Protein AF-A0A8J5XZZ7-F1 (afdb_monomer_lite)

Sequence (322 aa):
MGLCASGPQDARPLVSADPPSDAPLKRQATVRRNMGVCGGCFRYISNAWAFDNFDMDLEGGDWRYAFATSRAMRSHTTLLLLRIGLCALMAVYFAFVLAQYAPGPLGGLRFWAIHFSSWVDSCVLVYLVASVGVHVRALLLAGTPEPRSPALTPWYVSFLWFLYAIALPMSIVSMALELVPSFGGLGRTAPFMDAREPPVVLMLVSMFLNNFSYHVFLAIWPMLFALAYIAFTLCYYRLSGADEDGALYIFAKLDWASPGSATGVTGATFAIGGALLSLCWCACSALVRSVSDTEAWKRIEAAHAMLVLPGARNHMRQGGVH

Structure (mmCIF, N/CA/C/O backbone):
data_AF-A0A8J5XZZ7-F1
#
_entry.id   AF-A0A8J5XZZ7-F1
#
loop_
_atom_site.group_PDB
_atom_site.id
_atom_site.type_symbol
_atom_site.label_atom_id
_atom_site.label_alt_id
_atom_site.label_comp_id
_atom_site.label_asym_id
_atom_site.label_entity_id
_atom_site.label_seq_id
_atom_site.pdbx_PDB_ins_code
_atom_site.Cartn_x
_atom_site.Cartn_y
_atom_site.Cartn_z
_atom_site.occupancy
_atom_site.B_iso_or_equiv
_atom_site.auth_seq_id
_atom_site.auth_comp_id
_atom_site.auth_asym_id
_atom_site.auth_atom_id
_atom_site.pdbx_PDB_model_num
ATOM 1 N N . MET A 1 1 ? -62.732 -41.361 19.549 1.00 38.62 1 MET A N 1
ATOM 2 C CA . MET A 1 1 ? -61.649 -41.958 18.733 1.00 38.62 1 MET A CA 1
ATOM 3 C C . MET A 1 1 ? -60.751 -40.816 18.277 1.00 38.62 1 MET A C 1
ATOM 5 O O . MET A 1 1 ? -61.278 -39.924 17.643 1.00 38.62 1 MET A O 1
ATOM 9 N N . GLY A 1 2 ? -59.471 -40.678 18.595 1.00 41.56 2 GLY A N 1
ATOM 10 C CA . GLY A 1 2 ? -58.567 -41.353 19.518 1.00 41.56 2 GLY A CA 1
ATOM 11 C C . GLY A 1 2 ? -57.492 -40.322 19.903 1.00 41.56 2 GLY A C 1
ATOM 12 O O . GLY A 1 2 ? -57.109 -39.489 19.086 1.00 41.56 2 GLY A O 1
ATOM 13 N N . LEU A 1 3 ? -57.097 -40.338 21.174 1.00 40.12 3 LEU A N 1
ATOM 14 C CA . LEU A 1 3 ? -56.063 -39.496 21.772 1.00 40.12 3 LEU A CA 1
ATOM 15 C C . LEU A 1 3 ? -54.676 -40.003 21.347 1.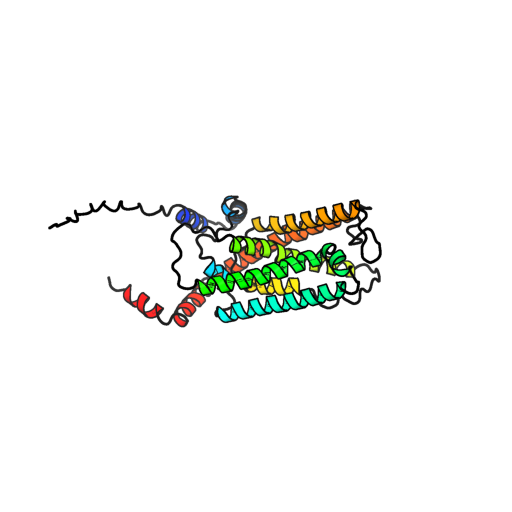00 40.12 3 LEU A C 1
ATOM 17 O O . LEU A 1 3 ? -54.413 -41.196 21.486 1.00 40.12 3 LEU A O 1
ATOM 21 N N . CYS A 1 4 ? -53.777 -39.115 20.917 1.00 42.91 4 CYS A N 1
ATOM 22 C CA . CYS A 1 4 ? -52.338 -39.392 20.877 1.00 42.91 4 CYS A CA 1
ATOM 23 C C . CYS A 1 4 ? -51.638 -38.514 21.915 1.00 42.91 4 CYS A C 1
ATOM 25 O O . CYS A 1 4 ? -51.651 -37.288 21.832 1.00 42.91 4 CYS A O 1
ATOM 27 N N . ALA A 1 5 ? -51.083 -39.186 22.919 1.00 40.38 5 ALA A N 1
ATOM 28 C CA . ALA A 1 5 ? -50.392 -38.624 24.064 1.00 40.38 5 ALA A CA 1
ATOM 29 C C . ALA A 1 5 ? -49.011 -38.067 23.678 1.00 40.38 5 ALA A C 1
ATOM 31 O O . ALA A 1 5 ? -48.198 -38.765 23.074 1.00 40.38 5 ALA A O 1
ATOM 32 N N . SER A 1 6 ? -48.732 -36.828 24.078 1.00 44.06 6 SER A N 1
ATOM 33 C CA . SER A 1 6 ? -47.390 -36.245 24.105 1.00 44.06 6 SER A CA 1
ATOM 34 C C . SER A 1 6 ? -46.715 -36.589 25.434 1.00 44.06 6 SER A C 1
ATOM 36 O O . SER A 1 6 ? -47.160 -36.141 26.491 1.00 44.06 6 SER A O 1
ATOM 38 N N . GLY A 1 7 ? -45.666 -37.410 25.373 1.00 50.75 7 GLY A N 1
ATOM 39 C CA . GLY A 1 7 ? -44.808 -37.746 26.512 1.00 50.75 7 GLY A CA 1
ATOM 40 C C . GLY A 1 7 ? -43.845 -36.605 26.886 1.00 50.75 7 GLY A C 1
ATOM 41 O O . GLY A 1 7 ? -43.554 -35.752 26.043 1.00 50.75 7 GLY A O 1
ATOM 42 N N . PRO A 1 8 ? -43.348 -36.575 28.135 1.00 50.22 8 PRO A N 1
ATOM 43 C CA . PRO A 1 8 ? -42.444 -35.538 28.616 1.00 50.22 8 PRO A CA 1
ATOM 44 C C . PRO A 1 8 ? -41.036 -35.743 28.039 1.00 50.22 8 PRO A C 1
ATOM 46 O O . PRO A 1 8 ? -40.468 -36.828 28.134 1.00 50.22 8 PRO A O 1
ATOM 49 N N . GLN A 1 9 ? -40.479 -34.701 27.420 1.00 49.28 9 GLN A N 1
ATOM 50 C CA . GLN A 1 9 ? -39.085 -34.687 26.979 1.00 49.28 9 GLN A CA 1
ATOM 51 C C . GLN A 1 9 ? -38.161 -34.489 28.183 1.00 49.28 9 GLN A C 1
ATOM 53 O O . GLN A 1 9 ? -38.266 -33.498 28.906 1.00 49.28 9 GLN A O 1
ATOM 58 N N . ASP A 1 10 ? -37.251 -35.442 28.359 1.00 48.88 10 ASP A N 1
ATOM 59 C CA . ASP A 1 10 ? -36.179 -35.433 29.346 1.00 48.88 10 ASP A CA 1
ATOM 60 C C . ASP A 1 10 ? -35.297 -34.183 29.217 1.00 48.88 10 ASP A C 1
ATOM 62 O O . ASP A 1 10 ? -34.582 -33.980 28.229 1.00 48.88 10 ASP A O 1
ATOM 66 N N . ALA A 1 11 ? -35.313 -33.356 30.261 1.00 46.53 11 ALA A N 1
ATOM 67 C CA . ALA A 1 11 ? -34.368 -32.270 30.451 1.00 46.53 11 ALA A CA 1
ATOM 68 C C . ALA A 1 11 ? -32.980 -32.858 30.748 1.00 46.53 11 ALA A C 1
ATOM 70 O O . ALA A 1 11 ? -32.694 -33.296 31.863 1.00 46.53 11 ALA A O 1
ATOM 71 N N . ARG A 1 12 ? -32.095 -32.870 29.745 1.00 47.16 12 ARG A N 1
ATOM 72 C CA . ARG A 1 12 ? -30.669 -33.135 29.973 1.00 47.16 12 ARG A CA 1
ATOM 73 C C . ARG A 1 12 ? -30.071 -31.977 30.784 1.00 47.16 12 ARG A C 1
ATOM 75 O O . ARG A 1 12 ? -30.283 -30.822 30.408 1.00 47.16 12 ARG A O 1
ATOM 82 N N . PRO A 1 13 ? -29.311 -32.246 31.859 1.00 47.97 13 PRO A N 1
ATOM 83 C CA . PRO A 1 13 ? -28.615 -31.200 32.592 1.00 47.97 13 PRO A CA 1
ATOM 84 C C . PRO A 1 13 ? -27.596 -30.516 31.672 1.00 47.97 13 PRO A C 1
ATOM 86 O O . PRO A 1 13 ? -26.777 -31.175 31.028 1.00 47.97 13 PRO A O 1
ATOM 89 N N . LEU A 1 14 ? -27.676 -29.185 31.605 1.00 46.19 14 LEU A N 1
ATOM 90 C CA . LEU A 1 14 ? -26.652 -28.321 31.025 1.00 46.19 14 LEU A CA 1
ATOM 91 C C . LEU A 1 14 ? -25.332 -28.609 31.743 1.00 46.19 14 LEU A C 1
ATOM 93 O O . LEU A 1 14 ? -25.143 -28.215 32.892 1.00 46.19 14 LEU A O 1
ATOM 97 N N . VAL A 1 15 ? -24.435 -29.324 31.065 1.00 49.12 15 VAL A N 1
ATOM 98 C CA . VAL A 1 15 ? -23.035 -29.448 31.466 1.00 49.12 15 VAL A CA 1
ATOM 99 C C . VAL A 1 15 ? -22.483 -28.028 31.536 1.00 49.12 15 VAL A C 1
ATOM 101 O O . VAL A 1 15 ? -22.460 -27.317 30.529 1.00 49.12 15 VAL A O 1
ATOM 104 N N . SER A 1 16 ? -22.108 -27.593 32.739 1.00 50.44 16 SER A N 1
ATOM 105 C CA . SER A 1 16 ? -21.424 -26.325 32.956 1.00 50.44 16 SER A CA 1
ATOM 106 C C . SER A 1 16 ? -20.124 -26.359 32.162 1.00 50.44 16 SER A C 1
ATOM 108 O O . SER A 1 16 ? -19.198 -27.080 32.526 1.00 50.44 16 SER A O 1
ATOM 110 N N . ALA A 1 17 ? -20.077 -25.635 31.046 1.00 54.41 17 ALA A N 1
ATOM 111 C CA . ALA A 1 17 ? -18.835 -25.412 30.330 1.00 54.41 17 ALA A CA 1
ATOM 112 C C . ALA A 1 17 ? -17.862 -24.728 31.296 1.00 54.41 17 ALA A C 1
ATOM 114 O O . ALA A 1 17 ? -18.167 -23.646 31.808 1.00 54.41 17 ALA A O 1
ATOM 115 N N . ASP A 1 18 ? -16.735 -25.382 31.571 1.00 52.50 18 ASP A N 1
ATOM 116 C CA . ASP A 1 18 ? -15.651 -24.786 32.340 1.00 52.50 18 ASP A CA 1
ATOM 117 C C . ASP A 1 18 ? -15.297 -23.422 31.729 1.00 52.50 18 ASP A C 1
ATOM 119 O O . ASP A 1 18 ? -15.241 -23.292 30.497 1.00 52.50 18 ASP A O 1
ATOM 123 N N . PRO A 1 19 ? -15.095 -22.378 32.551 1.00 54.94 19 PRO A N 1
ATOM 124 C CA . PRO A 1 19 ? -14.732 -21.070 32.040 1.00 54.94 19 PRO A CA 1
ATOM 125 C C . PRO A 1 19 ? -13.439 -21.196 31.215 1.00 54.94 19 PRO A C 1
ATOM 127 O O . PRO A 1 19 ? -12.481 -21.825 31.677 1.00 54.94 19 PRO A O 1
ATOM 130 N N . PRO A 1 20 ? -13.393 -20.633 29.992 1.00 53.81 20 PRO A N 1
ATOM 131 C CA . PRO A 1 20 ? -12.206 -20.694 29.152 1.00 53.81 20 PRO A CA 1
ATOM 132 C C . PRO A 1 20 ? -11.006 -20.143 29.925 1.00 53.81 20 PRO A C 1
ATOM 134 O O . PRO A 1 20 ? -11.088 -19.096 30.563 1.00 53.81 20 PRO A O 1
ATOM 137 N N . SER A 1 21 ? -9.890 -20.875 29.913 1.00 54.34 21 SER A N 1
ATOM 138 C CA . SER A 1 21 ? -8.725 -20.522 30.718 1.00 54.34 21 SER A CA 1
ATOM 139 C C . SER A 1 21 ? -8.151 -19.164 30.286 1.00 54.34 21 SER A C 1
ATOM 141 O O . SER A 1 21 ? -7.641 -19.039 29.173 1.00 54.34 21 SER A O 1
ATOM 143 N N . ASP A 1 22 ? -8.125 -18.179 31.186 1.00 53.16 22 ASP A N 1
ATOM 144 C CA . ASP A 1 22 ? -7.515 -16.843 30.995 1.00 53.16 22 ASP A CA 1
ATOM 145 C C . ASP A 1 22 ? -5.974 -16.857 30.815 1.00 53.16 22 ASP A C 1
ATOM 147 O O . ASP A 1 22 ? -5.291 -15.833 30.939 1.00 53.16 22 ASP A O 1
ATOM 151 N N . ALA A 1 23 ? -5.379 -18.026 30.576 1.00 56.12 23 ALA A N 1
ATOM 152 C CA . ALA A 1 23 ? -3.938 -18.237 30.516 1.00 56.12 23 ALA A CA 1
ATOM 153 C C . ALA A 1 23 ? -3.192 -17.376 29.466 1.00 56.12 23 ALA A C 1
ATOM 155 O O . ALA A 1 23 ? -2.127 -16.850 29.815 1.00 56.12 23 ALA A O 1
ATOM 156 N N . PRO A 1 24 ? -3.688 -17.169 28.224 1.00 53.91 24 PRO A N 1
ATOM 157 C CA . PRO A 1 24 ? -2.940 -16.405 27.221 1.00 53.91 24 PRO A CA 1
ATOM 158 C C . PRO A 1 24 ? -2.906 -14.899 27.529 1.00 53.91 24 PRO A C 1
ATOM 160 O O . PRO A 1 24 ? -1.842 -14.279 27.444 1.00 53.91 24 PRO A O 1
ATOM 163 N N . LEU A 1 25 ? -4.019 -14.326 28.002 1.00 53.41 25 LEU A N 1
ATOM 164 C CA . LEU A 1 25 ? -4.106 -12.912 28.397 1.00 53.41 25 LEU A CA 1
ATOM 165 C C . LEU A 1 25 ? -3.205 -12.595 29.602 1.00 53.41 25 LEU A C 1
ATOM 167 O O . LEU A 1 25 ? -2.508 -11.575 29.615 1.00 53.41 25 LEU A O 1
ATOM 171 N N . LYS A 1 26 ? -3.139 -13.497 30.594 1.00 51.06 26 LYS A N 1
ATOM 172 C CA . LYS A 1 26 ? -2.248 -13.331 31.756 1.00 51.06 26 LYS A CA 1
ATOM 173 C C . LYS A 1 26 ? -0.767 -13.368 31.367 1.00 51.06 26 LYS A C 1
ATOM 175 O O . LYS A 1 26 ? 0.006 -12.576 31.903 1.00 51.06 26 LYS A O 1
ATOM 180 N N . ARG A 1 27 ? -0.364 -14.206 30.401 1.00 53.72 27 ARG A N 1
ATOM 181 C CA . ARG A 1 27 ? 1.036 -14.276 29.931 1.00 53.72 27 ARG A CA 1
ATOM 182 C C . ARG A 1 27 ? 1.526 -12.952 29.343 1.00 53.72 27 ARG A C 1
ATOM 184 O O . ARG A 1 27 ? 2.638 -12.529 29.655 1.00 53.72 27 ARG A O 1
ATOM 191 N N . GLN A 1 28 ? 0.710 -12.273 28.538 1.00 53.31 28 GLN A N 1
ATOM 192 C CA . GLN A 1 28 ? 1.110 -11.008 27.911 1.00 53.31 28 GLN A CA 1
ATOM 193 C C . GLN A 1 28 ? 1.137 -9.833 28.901 1.00 53.31 28 GLN A C 1
ATOM 195 O O . GLN A 1 28 ? 2.043 -8.996 28.844 1.00 53.31 28 GLN A O 1
ATOM 200 N N . ALA A 1 29 ? 0.209 -9.797 29.864 1.00 54.97 29 ALA A N 1
ATOM 201 C CA . ALA A 1 29 ? 0.193 -8.769 30.906 1.00 54.97 29 ALA A CA 1
ATOM 202 C C . ALA A 1 29 ? 1.443 -8.827 31.807 1.00 54.97 29 ALA A C 1
ATOM 204 O O . ALA A 1 29 ? 1.994 -7.787 32.175 1.00 54.97 29 ALA A O 1
ATOM 205 N N . THR A 1 30 ? 1.940 -10.029 32.123 1.00 50.81 30 THR A N 1
ATOM 206 C CA . THR A 1 30 ? 3.162 -10.203 32.925 1.00 50.81 30 THR A CA 1
ATOM 207 C C . THR A 1 30 ? 4.425 -9.793 32.162 1.00 50.81 30 THR A C 1
ATOM 209 O O . THR A 1 30 ? 5.333 -9.213 32.757 1.00 50.81 30 THR A O 1
ATOM 212 N N . VAL A 1 31 ? 4.479 -10.004 30.841 1.00 53.34 31 VAL A N 1
ATOM 213 C CA . VAL A 1 31 ? 5.620 -9.575 30.009 1.00 53.34 31 VAL A CA 1
ATOM 214 C C . VAL A 1 31 ? 5.744 -8.045 29.953 1.00 53.34 31 VAL A C 1
ATOM 216 O O . VAL A 1 31 ? 6.863 -7.532 29.926 1.00 53.34 31 VAL A O 1
ATOM 219 N N . ARG A 1 32 ? 4.631 -7.296 30.019 1.00 53.34 32 ARG A N 1
ATOM 220 C CA . ARG A 1 32 ? 4.653 -5.819 29.989 1.00 53.34 32 ARG A CA 1
ATOM 221 C C . ARG A 1 32 ? 5.267 -5.160 31.232 1.00 53.34 32 ARG A C 1
ATOM 223 O O . ARG A 1 32 ? 5.794 -4.061 31.106 1.00 53.34 32 ARG A O 1
ATOM 230 N N . ARG A 1 33 ? 5.226 -5.782 32.419 1.00 52.56 33 ARG A N 1
ATOM 231 C CA . ARG A 1 33 ? 5.673 -5.130 33.675 1.00 52.56 33 ARG A CA 1
ATOM 232 C C . ARG A 1 33 ? 7.178 -5.188 33.952 1.00 52.56 33 ARG A C 1
ATOM 234 O O . ARG A 1 33 ? 7.651 -4.388 34.748 1.00 52.56 33 ARG A O 1
ATOM 241 N N . ASN A 1 34 ? 7.928 -6.073 33.295 1.00 49.25 34 ASN A N 1
ATOM 242 C CA . ASN A 1 34 ? 9.342 -6.324 33.624 1.00 49.25 34 ASN A CA 1
ATOM 243 C C . ASN A 1 34 ? 10.341 -5.842 32.554 1.00 49.25 34 ASN A C 1
ATOM 245 O O . ASN A 1 34 ? 11.476 -6.319 32.509 1.00 49.25 34 ASN A O 1
ATOM 249 N N . MET A 1 35 ? 9.957 -4.913 31.673 1.00 47.81 35 MET A N 1
ATOM 250 C CA . MET A 1 35 ? 10.873 -4.398 30.649 1.00 47.81 35 MET A CA 1
ATOM 251 C C . MET A 1 35 ? 11.803 -3.317 31.218 1.00 47.81 35 MET A C 1
ATOM 253 O O . MET A 1 35 ? 11.501 -2.129 31.178 1.00 47.81 35 MET A O 1
ATOM 257 N N . GLY A 1 36 ? 12.965 -3.737 31.726 1.00 47.84 36 GLY A N 1
ATOM 258 C CA . GLY A 1 36 ? 14.120 -2.848 31.876 1.00 47.84 36 GLY A CA 1
ATOM 259 C C . GLY A 1 36 ? 14.594 -2.326 30.510 1.00 47.84 36 GLY A C 1
ATOM 260 O O . GLY A 1 36 ? 14.551 -3.052 29.513 1.00 47.84 36 GLY A O 1
ATOM 261 N N . VAL A 1 37 ? 15.064 -1.075 30.486 1.00 57.81 37 VAL A N 1
ATOM 262 C CA . VAL A 1 37 ? 15.244 -0.203 29.302 1.00 57.81 37 VAL A CA 1
ATOM 263 C C . VAL A 1 37 ? 16.073 -0.804 28.147 1.00 57.81 37 VAL A C 1
ATOM 265 O O . VAL A 1 37 ? 15.821 -0.457 26.999 1.00 57.81 37 VAL A O 1
ATOM 268 N N . CYS A 1 38 ? 16.992 -1.750 28.391 1.00 56.81 38 CYS A N 1
ATOM 269 C CA . CYS A 1 38 ? 17.795 -2.373 27.318 1.00 56.81 38 CYS A CA 1
ATOM 270 C C . CYS A 1 38 ? 17.456 -3.845 27.013 1.00 56.81 38 CYS A C 1
ATOM 272 O O . CYS A 1 38 ? 17.604 -4.280 25.873 1.00 56.81 38 CYS A O 1
ATOM 274 N N . GLY A 1 39 ? 16.971 -4.626 27.986 1.00 59.41 39 GLY A N 1
ATOM 275 C CA . GLY A 1 39 ? 16.632 -6.045 27.774 1.00 59.41 39 GLY A CA 1
ATOM 276 C C . GLY A 1 39 ? 15.267 -6.260 27.110 1.00 59.41 39 GLY A C 1
ATOM 277 O O . GLY A 1 39 ? 15.040 -7.275 26.450 1.00 59.41 39 GLY A O 1
ATOM 278 N N . GLY A 1 40 ? 14.357 -5.290 27.255 1.00 65.00 40 GLY A N 1
ATOM 279 C CA . GLY A 1 40 ? 13.011 -5.352 26.685 1.00 65.00 40 GLY A CA 1
ATOM 280 C C . GLY A 1 40 ? 12.983 -5.255 25.160 1.00 65.00 40 GLY A C 1
ATOM 281 O O . GLY A 1 40 ? 12.195 -5.954 24.532 1.00 65.00 40 GLY A O 1
ATOM 282 N N . CYS A 1 41 ? 13.868 -4.460 24.549 1.00 66.12 41 CYS A N 1
ATOM 283 C CA . CYS A 1 41 ? 13.834 -4.190 23.107 1.00 66.12 41 CYS A CA 1
ATOM 284 C C . CYS A 1 41 ? 14.135 -5.433 22.260 1.00 66.12 41 CYS A C 1
ATOM 286 O O . CYS A 1 41 ? 13.370 -5.751 21.354 1.00 66.12 41 CYS A O 1
ATOM 288 N N . PHE A 1 42 ? 15.196 -6.184 22.575 1.00 70.44 42 PHE A N 1
ATOM 289 C CA . PHE A 1 42 ? 15.517 -7.418 21.844 1.00 70.44 42 PHE A CA 1
ATOM 290 C C . PHE A 1 42 ? 14.454 -8.496 22.032 1.00 70.44 42 PHE A C 1
ATOM 292 O O . PHE A 1 42 ? 14.113 -9.192 21.080 1.00 70.44 42 PHE A O 1
ATOM 299 N N . ARG A 1 43 ? 13.887 -8.611 23.237 1.00 73.00 43 ARG A N 1
ATOM 300 C CA . ARG A 1 43 ? 12.803 -9.561 23.501 1.00 73.00 43 ARG A CA 1
ATOM 301 C C . ARG A 1 43 ? 11.510 -9.151 22.798 1.00 73.00 43 ARG A C 1
ATOM 303 O O . ARG A 1 43 ? 10.799 -10.017 22.311 1.00 73.00 43 ARG A O 1
ATOM 310 N N . TYR A 1 44 ? 11.232 -7.850 22.698 1.00 71.38 44 TYR A N 1
ATOM 311 C CA . TYR A 1 44 ? 10.114 -7.316 21.924 1.00 71.38 44 TYR A CA 1
ATOM 312 C C . TYR A 1 44 ? 10.290 -7.597 20.435 1.00 71.38 44 TYR A C 1
ATOM 314 O O . TYR A 1 44 ? 9.373 -8.126 19.824 1.00 71.38 44 TYR A O 1
ATOM 322 N N . ILE A 1 45 ? 11.469 -7.314 19.870 1.00 72.75 45 ILE A N 1
ATOM 323 C CA . ILE A 1 45 ? 11.776 -7.632 18.471 1.00 72.75 45 ILE A CA 1
ATOM 324 C C . ILE A 1 45 ? 11.646 -9.140 18.253 1.00 72.75 45 ILE A C 1
ATOM 326 O O . ILE A 1 45 ? 10.896 -9.555 17.382 1.00 72.75 45 ILE A O 1
ATOM 330 N N . SER A 1 46 ? 12.294 -9.970 19.074 1.00 80.19 46 SER A N 1
ATOM 331 C CA . SER A 1 46 ? 12.221 -11.431 18.943 1.00 80.19 46 SER A CA 1
ATOM 332 C C . SER A 1 46 ? 10.787 -11.948 19.029 1.00 80.19 46 SER A C 1
ATOM 334 O O . SER A 1 46 ? 10.405 -12.784 18.217 1.00 80.19 46 SER A O 1
ATOM 336 N N . ASN A 1 47 ? 9.979 -11.423 19.955 1.00 77.81 47 ASN A N 1
ATOM 337 C CA . ASN A 1 47 ? 8.566 -11.769 20.036 1.00 77.81 47 ASN A CA 1
ATOM 338 C C . ASN A 1 47 ? 7.808 -11.272 18.800 1.00 77.81 47 ASN A C 1
ATOM 340 O O . ASN A 1 47 ? 6.996 -12.013 18.270 1.00 77.81 47 ASN A O 1
ATOM 344 N N . ALA A 1 48 ? 8.094 -10.072 18.293 1.00 72.88 48 ALA A N 1
ATOM 345 C CA . ALA A 1 48 ? 7.473 -9.534 17.082 1.00 72.88 48 ALA A CA 1
ATOM 346 C C . ALA A 1 48 ? 7.784 -10.363 15.820 1.00 72.88 48 ALA A C 1
ATOM 348 O O . ALA A 1 48 ? 7.023 -10.292 14.860 1.00 72.88 48 ALA A O 1
ATOM 349 N N . TRP A 1 49 ? 8.865 -11.153 15.834 1.00 77.94 49 TRP A N 1
ATOM 350 C CA . TRP A 1 49 ? 9.225 -12.121 14.790 1.00 77.94 49 TRP A CA 1
ATOM 351 C C . TRP A 1 49 ? 8.698 -13.542 15.037 1.00 77.94 49 TRP A C 1
ATOM 353 O O . TRP A 1 49 ? 8.911 -14.414 14.197 1.00 77.94 49 TRP A O 1
ATOM 363 N N . ALA A 1 50 ? 8.041 -13.815 16.167 1.00 80.38 50 ALA A N 1
ATOM 364 C CA . ALA A 1 50 ? 7.476 -15.135 16.421 1.00 80.38 50 ALA A CA 1
ATOM 365 C C . ALA A 1 50 ? 6.394 -15.461 15.379 1.00 80.38 50 ALA A C 1
ATOM 367 O O . ALA A 1 50 ? 5.531 -14.627 15.108 1.00 80.38 50 ALA A O 1
ATOM 368 N N . PHE A 1 51 ? 6.420 -16.681 14.833 1.00 77.44 51 PHE A N 1
ATOM 369 C CA . PHE A 1 51 ? 5.421 -17.164 13.870 1.00 77.44 51 PHE A CA 1
ATOM 370 C C . PHE A 1 51 ? 3.991 -17.120 14.416 1.00 77.44 51 PHE A C 1
ATOM 372 O O . PHE A 1 51 ? 3.059 -16.994 13.638 1.00 77.44 51 PHE A O 1
ATOM 379 N N . ASP A 1 52 ? 3.806 -17.140 15.735 1.00 73.56 52 ASP A N 1
ATOM 380 C CA . ASP A 1 52 ? 2.484 -16.976 16.352 1.00 73.56 52 ASP A CA 1
ATOM 381 C C . ASP A 1 52 ? 1.871 -15.587 16.073 1.00 73.56 52 ASP A C 1
ATOM 383 O O . ASP A 1 52 ? 0.659 -15.431 16.124 1.00 73.56 52 ASP A O 1
ATOM 387 N N . ASN A 1 53 ? 2.692 -14.584 15.735 1.00 70.38 53 ASN A N 1
ATOM 388 C CA . ASN A 1 53 ? 2.243 -13.261 15.282 1.00 70.38 53 ASN A CA 1
ATOM 389 C C . ASN A 1 53 ? 2.113 -13.168 13.749 1.00 70.38 53 ASN A C 1
ATOM 391 O O . ASN A 1 53 ? 1.919 -12.075 13.213 1.00 70.38 53 ASN A O 1
ATOM 395 N N . PHE A 1 54 ? 2.291 -14.286 13.035 1.00 71.88 54 PHE A N 1
ATOM 396 C CA . PHE A 1 54 ? 1.994 -14.383 11.606 1.00 71.88 54 PHE A CA 1
ATOM 397 C C . PHE A 1 54 ? 0.490 -14.369 11.372 1.00 71.88 54 PHE A C 1
ATOM 399 O O . PHE A 1 54 ? 0.035 -13.805 10.373 1.00 71.88 54 PHE A O 1
ATOM 406 N N . ASP A 1 55 ? -0.272 -14.977 12.289 1.00 69.06 55 ASP A N 1
ATOM 407 C CA . ASP A 1 55 ? -1.714 -14.851 12.248 1.00 69.06 55 ASP A CA 1
ATOM 408 C C . ASP A 1 55 ? -2.031 -13.374 12.428 1.00 69.06 55 ASP A C 1
ATOM 410 O O . ASP A 1 55 ? -1.698 -12.746 13.435 1.00 69.06 55 ASP A O 1
ATOM 414 N N . MET A 1 56 ? -2.642 -12.803 11.393 1.00 69.50 56 MET A N 1
ATOM 415 C CA . MET A 1 56 ? -3.154 -11.437 11.357 1.00 69.50 56 MET A CA 1
ATOM 416 C C . MET A 1 56 ? -4.383 -11.303 12.270 1.00 69.50 56 MET A C 1
ATOM 418 O O . MET A 1 56 ? -5.372 -10.642 11.947 1.00 69.50 56 MET A O 1
ATOM 422 N N . ASP A 1 57 ? -4.325 -11.956 13.421 1.00 74.56 57 ASP A N 1
ATOM 423 C CA . ASP A 1 57 ? -5.291 -11.866 14.478 1.00 74.56 57 ASP A CA 1
ATOM 424 C C . ASP A 1 57 ? -5.050 -10.556 15.208 1.00 74.56 57 ASP A C 1
ATOM 426 O O . ASP A 1 57 ? -3.995 -10.274 15.780 1.00 74.56 57 ASP A O 1
ATOM 430 N N . LEU A 1 58 ? -6.068 -9.707 15.153 1.00 71.75 58 LEU A N 1
ATOM 431 C CA . LEU A 1 58 ? -6.144 -8.548 16.017 1.00 71.75 58 LEU A CA 1
ATOM 432 C C . LEU A 1 58 ? -6.130 -9.077 17.445 1.00 71.75 58 LEU A C 1
ATOM 434 O O . LEU A 1 58 ? -7.091 -9.735 17.808 1.00 71.75 58 LEU A O 1
ATOM 438 N N . GLU A 1 59 ? -5.064 -8.813 18.210 1.00 67.19 59 GLU A N 1
ATOM 439 C CA . GLU A 1 59 ? -4.760 -9.270 19.586 1.00 67.19 59 GLU A CA 1
ATOM 440 C C . GLU A 1 59 ? -5.981 -9.335 20.551 1.00 67.19 59 GLU A C 1
ATOM 442 O O . GLU A 1 59 ? -6.097 -8.552 21.494 1.00 67.19 59 GLU A O 1
ATOM 447 N N . GLY A 1 60 ? -6.931 -10.244 20.312 1.00 65.19 60 GLY A N 1
ATOM 448 C CA . GLY A 1 60 ? -8.267 -10.258 20.921 1.00 65.19 60 GLY A CA 1
ATOM 449 C C . GLY A 1 60 ? -9.145 -9.024 20.647 1.00 65.19 60 GLY A C 1
ATOM 450 O O . GLY A 1 60 ? -10.114 -8.806 21.375 1.00 65.19 60 GLY A O 1
ATOM 451 N N . GLY A 1 61 ? -8.803 -8.184 19.665 1.00 72.00 61 GLY A N 1
ATOM 452 C CA . GLY A 1 61 ? -9.487 -6.916 19.396 1.00 72.00 61 GLY A CA 1
ATOM 453 C C . GLY A 1 61 ? -10.559 -7.025 18.310 1.00 72.00 61 GLY A C 1
ATOM 454 O O . GLY A 1 61 ? -10.331 -7.635 17.272 1.00 72.00 61 GLY A O 1
ATOM 455 N N . ASP A 1 62 ? -11.706 -6.369 18.503 1.00 84.75 62 ASP A N 1
ATOM 456 C CA . ASP A 1 62 ? -12.756 -6.291 17.479 1.00 84.75 62 ASP A CA 1
ATOM 457 C C . ASP A 1 62 ? -12.235 -5.552 16.230 1.00 84.75 62 ASP A C 1
ATOM 459 O O . ASP A 1 62 ? -11.904 -4.359 16.271 1.00 84.75 62 ASP A O 1
ATOM 463 N N . TRP A 1 63 ? -12.185 -6.248 15.092 1.00 88.75 63 TRP A N 1
ATOM 464 C CA . TRP A 1 63 ? -11.759 -5.673 13.813 1.00 88.75 63 TRP A CA 1
ATOM 465 C C . TRP A 1 63 ? -12.613 -4.474 13.411 1.00 88.75 63 TRP A C 1
ATOM 467 O O . TRP A 1 63 ? -12.108 -3.523 12.812 1.00 88.75 63 TRP A O 1
ATOM 477 N N . ARG A 1 64 ? -13.894 -4.452 13.792 1.00 89.56 64 ARG A N 1
ATOM 478 C CA . ARG A 1 64 ? -14.771 -3.310 13.523 1.00 89.56 64 ARG A CA 1
ATOM 479 C C . ARG A 1 64 ? -14.217 -2.064 14.184 1.00 89.56 64 ARG A C 1
ATOM 481 O O . ARG A 1 64 ? -14.177 -1.022 13.543 1.00 89.56 64 ARG A O 1
ATOM 488 N N . TYR A 1 65 ? -13.709 -2.169 15.411 1.00 85.50 65 TYR A N 1
ATOM 489 C CA . TYR A 1 65 ? -13.081 -1.040 16.086 1.00 85.50 65 TYR A CA 1
ATOM 490 C C . TYR A 1 65 ? -11.840 -0.567 15.327 1.00 85.50 65 TYR A C 1
ATOM 492 O O . TYR A 1 65 ? -11.741 0.615 15.003 1.00 85.50 65 TYR A O 1
ATOM 500 N N . ALA A 1 66 ? -10.932 -1.477 14.969 1.00 85.69 66 ALA A N 1
ATOM 501 C CA . ALA A 1 66 ? -9.691 -1.120 14.283 1.00 85.69 66 ALA A CA 1
ATOM 502 C C . ALA A 1 66 ? -9.933 -0.400 12.941 1.00 85.69 66 ALA A C 1
ATOM 504 O O . ALA A 1 66 ? -9.195 0.523 12.594 1.00 85.69 66 ALA A O 1
ATOM 505 N N . PHE A 1 67 ? -10.964 -0.805 12.189 1.00 85.25 67 PHE A N 1
ATOM 506 C CA . PHE A 1 67 ? -11.242 -0.275 10.851 1.00 85.25 67 PHE A CA 1
ATOM 507 C C . PHE A 1 67 ? -12.283 0.848 10.821 1.00 85.25 67 PHE A C 1
ATOM 509 O O . PHE A 1 67 ? -12.216 1.681 9.912 1.00 85.25 67 PHE A O 1
ATOM 516 N N . ALA A 1 68 ? -13.231 0.886 11.761 1.00 86.94 68 ALA A N 1
ATOM 517 C CA . ALA A 1 68 ? -14.287 1.898 11.814 1.00 86.94 68 ALA A CA 1
ATOM 518 C C . ALA A 1 68 ? -13.920 3.111 12.672 1.00 86.94 68 ALA A C 1
ATOM 520 O O . ALA A 1 68 ? -14.579 4.143 12.555 1.00 86.94 68 ALA A O 1
ATOM 521 N N . THR A 1 69 ? -12.896 3.017 13.524 1.00 88.00 69 THR A N 1
ATOM 522 C CA . THR A 1 69 ? -12.422 4.146 14.335 1.00 88.00 69 THR A CA 1
ATOM 523 C C . THR A 1 69 ? -11.084 4.672 13.841 1.00 88.00 69 THR A C 1
ATOM 525 O O . THR A 1 69 ? -10.302 3.962 13.213 1.00 88.00 69 THR A O 1
ATOM 528 N N . SER A 1 70 ? -10.822 5.939 14.151 1.00 89.00 70 SER A N 1
ATOM 529 C CA . SER A 1 70 ? -9.533 6.587 13.946 1.00 89.00 70 SER A CA 1
ATOM 530 C C . SER A 1 70 ? -9.155 7.346 15.209 1.00 89.00 70 SER A C 1
ATOM 532 O O . SER A 1 70 ? -10.011 7.961 15.842 1.00 89.00 70 SER A O 1
ATOM 534 N N . ARG A 1 71 ? -7.868 7.359 15.565 1.00 80.50 71 ARG A N 1
ATOM 535 C CA . ARG A 1 71 ? -7.353 8.258 16.615 1.00 80.50 71 ARG A CA 1
ATOM 536 C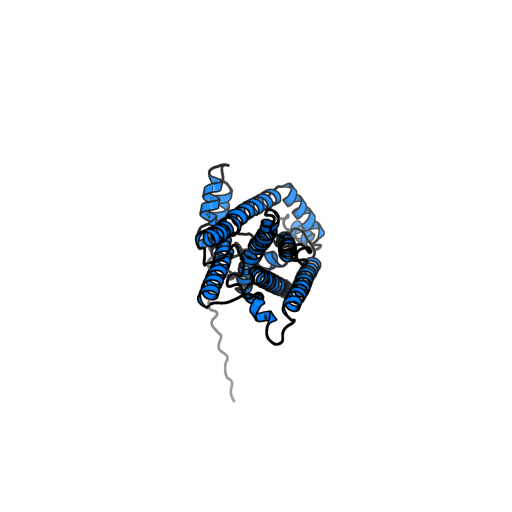 C . ARG A 1 71 ? -7.520 9.735 16.247 1.00 80.50 71 ARG A C 1
ATOM 538 O O . ARG A 1 71 ? -7.698 10.565 17.133 1.00 80.50 71 ARG A O 1
ATOM 545 N N . ALA A 1 72 ? -7.463 10.061 14.954 1.00 82.69 72 ALA A N 1
ATOM 546 C CA . ALA A 1 72 ? -7.533 11.434 14.461 1.00 82.69 72 ALA A CA 1
ATOM 547 C C . ALA A 1 72 ? -8.976 11.945 14.314 1.00 82.69 72 ALA A C 1
ATOM 549 O O . ALA A 1 72 ? -9.220 13.147 14.412 1.00 82.69 72 ALA A O 1
ATOM 550 N N . MET A 1 73 ? -9.943 11.050 14.084 1.00 87.12 73 MET A N 1
ATOM 551 C CA . MET A 1 73 ? -11.335 11.418 13.816 1.00 87.12 73 MET A CA 1
ATOM 552 C C . MET A 1 73 ? -12.325 10.672 14.702 1.00 87.12 73 MET A C 1
ATOM 554 O O . MET A 1 73 ? -12.370 9.447 14.727 1.00 87.12 73 MET A O 1
ATOM 558 N N . ARG A 1 74 ? -13.185 11.450 15.370 1.00 81.88 74 ARG A N 1
ATOM 559 C CA . ARG A 1 74 ? -14.205 10.956 16.309 1.00 81.88 74 ARG A CA 1
ATOM 560 C C . ARG A 1 74 ? -15.462 10.420 15.625 1.00 81.88 74 ARG A C 1
ATOM 562 O O . ARG A 1 74 ? -16.145 9.572 16.181 1.00 81.88 74 ARG A O 1
ATOM 569 N N . SER A 1 75 ? -15.793 10.949 14.450 1.00 91.75 75 SER A N 1
ATOM 570 C CA . SER A 1 75 ? -17.018 10.607 13.728 1.00 91.75 75 SER A CA 1
ATOM 571 C C . SER A 1 75 ? -16.748 9.502 12.712 1.00 91.75 75 SER A C 1
ATOM 573 O O . SER A 1 75 ? -15.972 9.694 11.773 1.00 91.75 75 SER A O 1
ATOM 575 N N . HIS A 1 76 ? -17.438 8.371 12.874 1.00 91.88 76 HIS A N 1
ATOM 576 C CA . HIS A 1 76 ? -17.417 7.255 11.926 1.00 91.88 76 HIS A CA 1
ATOM 577 C C . HIS A 1 76 ? -17.814 7.696 10.513 1.00 91.88 76 HIS A C 1
ATOM 579 O O . HIS A 1 76 ? -17.144 7.366 9.539 1.00 91.88 76 HIS A O 1
ATOM 585 N N . THR A 1 77 ? -18.859 8.520 10.402 1.00 92.81 77 THR A N 1
ATOM 586 C CA . THR A 1 77 ? -19.333 9.047 9.119 1.00 92.81 77 THR A CA 1
ATOM 587 C C . THR A 1 77 ? -18.280 9.924 8.453 1.00 92.81 77 THR A C 1
ATOM 589 O O . THR A 1 77 ? -18.044 9.797 7.256 1.00 92.81 77 THR A O 1
ATOM 592 N N . THR A 1 78 ? -17.605 10.789 9.215 1.00 94.25 78 THR A N 1
ATOM 593 C CA . THR A 1 78 ? -16.544 11.651 8.671 1.00 94.25 78 THR A CA 1
ATOM 594 C C . THR A 1 78 ? -15.357 10.821 8.185 1.00 94.25 78 THR A C 1
ATOM 596 O O . THR A 1 78 ? -14.828 11.087 7.109 1.00 94.25 78 THR A O 1
ATOM 599 N N . LEU A 1 79 ? -14.978 9.779 8.931 1.00 94.94 79 LEU A N 1
ATOM 600 C CA . LEU A 1 79 ? -13.925 8.852 8.522 1.00 94.94 79 LEU A CA 1
ATOM 601 C C . LEU A 1 79 ? -14.294 8.090 7.241 1.00 94.94 79 LEU A C 1
ATOM 603 O O . LEU A 1 79 ? -13.463 7.988 6.338 1.00 94.94 79 LEU A O 1
ATOM 607 N N . LEU A 1 80 ? -15.537 7.610 7.127 1.00 96.12 80 LEU A N 1
ATOM 608 C CA . LEU A 1 80 ? -16.032 6.971 5.909 1.00 96.12 80 LEU A CA 1
ATOM 609 C C . LEU A 1 80 ? -16.000 7.931 4.713 1.00 96.12 80 LEU A C 1
ATOM 611 O O . LEU A 1 80 ? -15.473 7.571 3.663 1.00 96.12 80 LEU A O 1
ATOM 615 N N . LEU A 1 81 ? -16.520 9.153 4.872 1.00 96.88 81 LEU A N 1
ATOM 616 C CA . LEU A 1 81 ? -16.519 10.166 3.812 1.00 96.88 81 LEU A CA 1
ATOM 617 C C . LEU A 1 81 ? -15.098 10.504 3.356 1.00 96.88 81 LEU A C 1
ATOM 619 O O . LEU A 1 81 ? -14.855 10.611 2.156 1.00 96.88 81 LEU A O 1
ATOM 623 N N . LEU A 1 82 ? -14.146 10.606 4.288 1.00 96.62 82 LEU A N 1
ATOM 624 C CA . LEU A 1 82 ? -12.751 10.835 3.932 1.00 96.62 82 LEU A CA 1
ATOM 625 C C . LEU A 1 82 ? -12.170 9.656 3.142 1.00 96.62 82 LEU A C 1
ATOM 627 O O . LEU A 1 82 ? -11.512 9.880 2.133 1.00 96.62 82 LEU A O 1
ATOM 631 N N . ARG A 1 83 ? -12.445 8.405 3.537 1.00 96.44 83 ARG A N 1
ATOM 632 C CA . ARG A 1 83 ? -11.999 7.219 2.779 1.00 96.44 83 ARG A CA 1
ATOM 633 C C . ARG A 1 83 ? -12.605 7.158 1.378 1.00 96.44 83 ARG A C 1
ATOM 635 O O . ARG A 1 83 ? -11.884 6.853 0.432 1.00 96.44 83 ARG A O 1
ATOM 642 N N . ILE A 1 84 ? -13.890 7.490 1.234 1.00 97.81 84 ILE A N 1
ATOM 643 C CA . ILE A 1 84 ? -14.547 7.613 -0.076 1.00 97.81 84 ILE A CA 1
ATOM 644 C C . ILE A 1 84 ? -13.855 8.697 -0.909 1.00 97.81 84 ILE A C 1
ATOM 646 O O . ILE A 1 84 ? -13.554 8.460 -2.074 1.00 97.81 84 ILE A O 1
ATOM 650 N N . GLY A 1 85 ? -13.540 9.846 -0.305 1.00 97.38 85 GLY A N 1
ATOM 651 C CA . GLY A 1 85 ? -12.798 10.924 -0.958 1.00 97.38 85 GLY A CA 1
ATOM 652 C C . GLY A 1 85 ? -11.416 10.485 -1.447 1.00 97.38 85 GLY A C 1
ATOM 653 O O . GLY A 1 85 ? -11.095 10.688 -2.613 1.00 97.38 85 GLY A O 1
ATOM 654 N N . LEU A 1 86 ? -10.622 9.821 -0.598 1.00 97.12 86 LEU A N 1
ATOM 655 C CA . LEU A 1 86 ? -9.309 9.279 -0.977 1.00 97.12 86 LEU A CA 1
ATOM 656 C C . LEU A 1 86 ? -9.424 8.256 -2.116 1.00 97.12 86 LEU A C 1
ATOM 658 O O . LEU A 1 86 ? -8.652 8.306 -3.069 1.00 97.12 86 LEU A O 1
ATOM 662 N N . CYS A 1 87 ? -10.410 7.357 -2.041 1.00 97.94 87 CYS A N 1
ATOM 663 C CA . CYS A 1 87 ? -10.678 6.369 -3.083 1.00 97.94 87 CYS A CA 1
ATOM 664 C C . CYS A 1 87 ? -11.073 7.029 -4.411 1.00 97.94 87 CYS A C 1
ATOM 666 O O . CYS A 1 87 ? -10.580 6.625 -5.460 1.00 97.94 87 CYS A O 1
ATOM 668 N N . ALA A 1 88 ? -11.937 8.047 -4.380 1.00 98.00 88 ALA A N 1
ATOM 669 C CA . ALA A 1 88 ? -12.361 8.776 -5.570 1.00 98.00 88 ALA A CA 1
ATOM 670 C C . ALA A 1 88 ? -11.195 9.547 -6.205 1.00 98.00 88 ALA A C 1
ATOM 672 O O . ALA A 1 88 ? -11.013 9.478 -7.418 1.00 98.00 88 ALA A O 1
ATOM 673 N N . LEU A 1 89 ? -10.372 10.220 -5.393 1.00 96.31 89 LEU A N 1
ATOM 674 C CA . LEU A 1 89 ? -9.160 10.898 -5.861 1.00 96.31 89 LEU A CA 1
ATOM 675 C C . LEU A 1 89 ? -8.196 9.917 -6.533 1.00 96.31 89 LEU A C 1
ATOM 677 O O . LEU A 1 89 ? -7.733 10.188 -7.639 1.00 96.31 89 LEU A O 1
ATOM 681 N N . MET A 1 90 ? -7.947 8.759 -5.910 1.00 96.38 90 MET A N 1
ATOM 682 C CA . MET A 1 90 ? -7.100 7.726 -6.506 1.00 96.38 90 MET A CA 1
ATOM 683 C C . MET A 1 90 ? -7.701 7.167 -7.797 1.00 96.38 90 MET A C 1
ATOM 685 O O . MET A 1 90 ? -6.975 6.961 -8.758 1.00 96.38 90 MET A O 1
ATOM 689 N N . ALA A 1 91 ? -9.015 6.942 -7.853 1.00 96.69 91 ALA A N 1
ATOM 690 C CA . ALA A 1 91 ? -9.675 6.433 -9.053 1.00 96.69 91 ALA A CA 1
ATOM 691 C C . ALA A 1 91 ? -9.598 7.429 -10.222 1.00 96.69 91 ALA A C 1
ATOM 693 O O . ALA A 1 91 ? -9.353 7.021 -11.354 1.00 96.69 91 ALA A O 1
ATOM 694 N N . VAL A 1 92 ? -9.761 8.731 -9.954 1.00 95.12 92 VAL A N 1
ATOM 695 C CA . VAL A 1 92 ? -9.597 9.791 -10.963 1.00 95.12 92 VAL A CA 1
ATOM 696 C C . VAL A 1 92 ? -8.151 9.864 -11.441 1.00 95.12 92 VAL A C 1
ATOM 698 O O . VAL A 1 92 ? -7.921 9.908 -12.647 1.00 95.12 92 VAL A O 1
ATOM 701 N N . TYR A 1 93 ? -7.183 9.834 -10.520 1.00 93.19 93 TYR A N 1
ATOM 702 C CA . TYR A 1 93 ? -5.763 9.780 -10.866 1.00 93.19 93 TYR A CA 1
ATOM 703 C C . TYR A 1 93 ? -5.449 8.550 -11.724 1.00 93.19 93 TYR A C 1
ATOM 705 O O . TYR A 1 93 ? -4.915 8.686 -12.818 1.00 93.19 93 TYR A O 1
ATOM 713 N N . PHE A 1 94 ? -5.868 7.365 -11.285 1.00 92.19 94 PHE A N 1
ATOM 714 C CA . PHE A 1 94 ? -5.665 6.114 -12.005 1.00 92.19 94 PHE A CA 1
ATOM 715 C C . PHE A 1 94 ? -6.282 6.158 -13.407 1.00 92.19 94 PHE A C 1
ATOM 717 O O . PHE A 1 94 ? -5.637 5.773 -14.376 1.00 92.19 94 PHE A O 1
ATOM 724 N N . ALA A 1 95 ? -7.509 6.673 -13.544 1.00 92.00 95 ALA A N 1
ATOM 725 C CA . ALA A 1 95 ? -8.163 6.837 -14.840 1.00 92.00 95 ALA A CA 1
ATOM 726 C C . ALA A 1 95 ? -7.426 7.839 -15.741 1.00 92.00 95 ALA A C 1
ATOM 728 O O . ALA A 1 95 ? -7.303 7.600 -16.940 1.00 92.00 95 ALA A O 1
ATOM 729 N N . PHE A 1 96 ? -6.918 8.937 -15.174 1.00 89.31 96 PHE A N 1
ATOM 730 C CA . PHE A 1 96 ? -6.097 9.902 -15.900 1.00 89.31 96 PHE A CA 1
ATOM 731 C C . PHE A 1 96 ? -4.812 9.255 -16.413 1.00 89.31 96 PHE A C 1
ATOM 733 O O . PHE A 1 96 ? -4.522 9.361 -17.601 1.00 89.31 96 PHE A O 1
ATOM 740 N N . VAL A 1 97 ? -4.079 8.543 -15.552 1.00 87.25 97 VAL A N 1
ATOM 741 C CA . VAL A 1 97 ? -2.854 7.843 -15.944 1.00 87.25 97 VAL A CA 1
ATOM 742 C C . VAL A 1 97 ? -3.168 6.800 -17.022 1.00 87.25 97 VAL A C 1
ATOM 744 O O . VAL A 1 97 ? -2.523 6.785 -18.065 1.00 87.25 97 VAL A O 1
ATOM 747 N N . LEU A 1 98 ? -4.218 5.996 -16.848 1.00 87.38 98 LEU A N 1
ATOM 748 C CA . LEU A 1 98 ? -4.648 5.010 -17.842 1.00 87.38 98 LEU A CA 1
ATOM 749 C C . LEU A 1 98 ? -4.990 5.649 -19.198 1.00 87.38 98 LEU A C 1
ATOM 751 O O . LEU A 1 98 ? -4.669 5.092 -20.247 1.00 87.38 98 LEU A O 1
ATOM 755 N N . ALA A 1 99 ? -5.620 6.827 -19.184 1.00 86.56 99 ALA A N 1
ATOM 756 C CA . ALA A 1 99 ? -5.950 7.581 -20.387 1.00 86.56 99 ALA A CA 1
ATOM 757 C C . ALA A 1 99 ? -4.704 8.110 -21.116 1.00 86.56 99 ALA A C 1
ATOM 759 O O . ALA A 1 99 ? -4.731 8.196 -22.341 1.00 86.56 99 ALA A O 1
ATOM 760 N N . GLN A 1 100 ? -3.607 8.403 -20.405 1.00 82.81 100 GLN A N 1
ATOM 761 C CA . GLN A 1 100 ? -2.331 8.778 -21.037 1.00 82.81 100 GLN A CA 1
ATOM 762 C C . GLN A 1 100 ? -1.740 7.630 -21.856 1.00 82.81 100 GLN A C 1
ATOM 764 O O . GLN A 1 100 ? -1.156 7.862 -22.911 1.00 82.81 100 GLN A O 1
ATOM 769 N N . TYR A 1 101 ? -1.949 6.387 -21.419 1.00 79.25 101 TYR A N 1
ATOM 770 C CA . TYR A 1 101 ? -1.541 5.213 -22.186 1.00 79.25 101 TYR A CA 1
ATOM 771 C C . TYR A 1 101 ? -2.510 4.896 -23.339 1.00 79.25 101 TYR A C 1
ATOM 773 O O . TYR A 1 101 ? -2.152 4.185 -24.273 1.00 79.25 101 TYR A O 1
ATOM 781 N N . ALA A 1 102 ? -3.731 5.436 -23.340 1.00 75.75 102 ALA A N 1
ATOM 782 C CA . ALA A 1 102 ? -4.787 5.044 -24.273 1.00 75.75 102 ALA A CA 1
ATOM 783 C C . ALA A 1 102 ? -4.644 5.432 -25.769 1.00 75.75 102 ALA A C 1
ATOM 785 O O . ALA A 1 102 ? -5.355 4.797 -26.556 1.00 75.75 102 ALA A O 1
ATOM 786 N N . PRO A 1 103 ? -3.823 6.401 -26.244 1.00 64.19 103 PRO A N 1
ATOM 787 C CA . PRO A 1 103 ? -3.824 6.764 -27.663 1.00 64.19 103 PRO A CA 1
ATOM 788 C C . PRO A 1 103 ? -3.086 5.721 -28.526 1.00 64.19 103 PRO A C 1
ATOM 790 O O . PRO A 1 103 ? -1.941 5.889 -28.929 1.00 64.19 103 PRO A O 1
ATOM 793 N N . GLY A 1 104 ? -3.782 4.624 -28.835 1.00 64.06 104 GLY A N 1
ATOM 794 C CA . GLY A 1 104 ? -3.406 3.597 -29.805 1.00 64.06 104 GLY A CA 1
ATOM 795 C C . GLY A 1 104 ? -4.457 2.474 -29.850 1.00 64.06 104 GLY A C 1
ATOM 796 O O . GLY A 1 104 ? -4.934 2.064 -28.794 1.00 64.06 104 GLY A O 1
ATOM 797 N N . PRO A 1 105 ? -4.826 1.930 -31.028 1.00 52.44 105 PRO A N 1
ATOM 798 C CA . PRO A 1 105 ? -6.001 1.058 -31.201 1.00 52.44 105 PRO A CA 1
ATOM 799 C C . PRO A 1 105 ? -5.988 -0.254 -30.389 1.00 52.44 105 PRO A C 1
ATOM 801 O O . PRO A 1 105 ? -7.043 -0.852 -30.204 1.00 52.44 105 PRO A O 1
ATOM 804 N N . LEU A 1 106 ? -4.829 -0.692 -29.879 1.00 54.97 106 LEU A N 1
ATOM 805 C CA . LEU A 1 106 ? -4.658 -1.875 -29.014 1.00 54.97 106 LEU A CA 1
ATOM 806 C C . LEU A 1 106 ? -3.515 -1.701 -27.974 1.00 54.97 106 LEU A C 1
ATOM 808 O O . LEU A 1 106 ? -3.084 -2.676 -27.363 1.00 54.97 106 LEU A O 1
ATOM 812 N N . GLY A 1 107 ? -2.964 -0.487 -27.809 1.00 58.31 107 GLY A N 1
ATOM 813 C CA . GLY A 1 107 ? -1.605 -0.289 -27.266 1.00 58.31 107 GLY A CA 1
ATOM 814 C C . GLY A 1 107 ? -1.485 0.072 -25.782 1.00 58.31 107 GLY A C 1
ATOM 815 O O . GLY A 1 107 ? -0.507 -0.311 -25.151 1.00 58.31 107 GLY A O 1
ATOM 816 N N . GLY A 1 108 ? -2.461 0.766 -25.194 1.00 66.06 108 GLY A N 1
ATOM 817 C CA . GLY A 1 108 ? -2.238 1.418 -23.896 1.00 66.06 108 GLY A CA 1
ATOM 818 C C . GLY A 1 108 ? -2.065 0.495 -22.701 1.00 66.06 108 GLY A C 1
ATOM 819 O O . GLY A 1 108 ? -1.129 0.629 -21.917 1.00 66.06 108 GLY A O 1
ATOM 820 N N . LEU A 1 109 ? -2.927 -0.514 -22.588 1.00 75.94 109 LEU A N 1
ATOM 821 C CA . LEU A 1 109 ? -2.841 -1.476 -21.487 1.00 75.94 109 LEU A CA 1
ATOM 822 C C . LEU A 1 109 ? -1.612 -2.382 -21.588 1.00 75.94 109 LEU A C 1
ATOM 824 O O . LEU A 1 109 ? -1.163 -2.913 -20.574 1.00 75.94 109 LEU A O 1
ATOM 828 N N . ARG A 1 110 ? -1.060 -2.559 -22.797 1.00 78.75 110 ARG A N 1
ATOM 829 C CA . ARG A 1 110 ? 0.132 -3.385 -23.007 1.00 78.75 110 ARG A CA 1
ATOM 830 C C . ARG A 1 110 ? 1.325 -2.809 -22.253 1.00 78.75 110 ARG A C 1
ATOM 832 O O . ARG A 1 110 ? 2.069 -3.575 -21.647 1.00 78.75 110 ARG A O 1
ATOM 839 N N . PHE A 1 111 ? 1.482 -1.488 -22.279 1.00 82.81 111 PHE A N 1
ATOM 840 C CA . PHE A 1 111 ? 2.591 -0.827 -21.602 1.00 82.81 111 PHE A CA 1
ATOM 841 C C . PHE A 1 111 ? 2.271 -0.454 -20.148 1.00 82.81 111 PHE A C 1
ATOM 843 O O . PHE A 1 111 ? 3.167 -0.294 -19.332 1.00 82.81 111 PHE A O 1
ATOM 850 N N . TRP A 1 112 ? 0.999 -0.433 -19.752 1.00 85.88 112 TRP A N 1
ATOM 851 C CA . TRP A 1 112 ? 0.635 -0.260 -18.343 1.00 85.88 112 TRP A CA 1
ATOM 852 C C . TRP A 1 112 ? 1.314 -1.290 -17.430 1.00 85.88 112 TRP A C 1
ATOM 854 O O . TRP A 1 112 ? 1.935 -0.950 -16.429 1.00 85.88 112 TRP A O 1
ATOM 864 N N . ALA A 1 113 ? 1.235 -2.571 -17.794 1.00 87.75 113 ALA A N 1
ATOM 865 C CA . ALA A 1 113 ? 1.759 -3.643 -16.956 1.00 87.75 113 ALA A CA 1
ATOM 866 C C . ALA A 1 113 ? 3.295 -3.672 -16.881 1.00 87.75 113 ALA A C 1
ATOM 868 O O . ALA A 1 113 ? 3.824 -4.382 -16.026 1.00 87.75 113 ALA A O 1
ATOM 869 N N . ILE A 1 114 ? 4.011 -2.944 -17.749 1.00 89.44 114 ILE A N 1
ATOM 870 C CA . ILE A 1 114 ? 5.476 -2.926 -17.701 1.00 89.44 114 ILE A CA 1
ATOM 871 C C . ILE A 1 114 ? 6.010 -1.969 -16.642 1.00 89.44 114 ILE A C 1
ATOM 873 O O . ILE A 1 114 ? 7.093 -2.215 -16.130 1.00 89.44 114 ILE A O 1
ATOM 877 N N . HIS A 1 115 ? 5.270 -0.920 -16.282 1.00 88.69 115 HIS A N 1
ATOM 878 C CA . HIS A 1 115 ? 5.760 0.112 -15.373 1.00 88.69 115 HIS A CA 1
ATOM 879 C C . HIS A 1 115 ? 5.542 -0.279 -13.908 1.00 88.69 115 HIS A C 1
ATOM 881 O O . HIS A 1 115 ? 4.474 -0.734 -13.502 1.00 88.69 115 HIS A O 1
ATOM 887 N N . PHE A 1 116 ? 6.564 -0.080 -13.079 1.00 89.69 116 PHE A N 1
ATOM 888 C CA . PHE A 1 116 ? 6.495 -0.392 -11.650 1.00 89.69 116 PHE A CA 1
ATOM 889 C C . PHE A 1 116 ? 5.465 0.464 -10.907 1.00 89.69 116 PHE A C 1
ATOM 891 O O . PHE A 1 116 ? 4.702 -0.056 -10.093 1.00 89.69 116 PHE A O 1
ATOM 898 N N . SER A 1 117 ? 5.418 1.763 -11.213 1.00 89.75 117 SER A N 1
ATOM 899 C CA . SER A 1 117 ? 4.449 2.707 -10.648 1.00 89.75 117 SER A CA 1
ATOM 900 C C . SER A 1 117 ? 3.014 2.248 -10.908 1.00 89.75 117 SER A C 1
ATOM 902 O O . SER A 1 117 ? 2.207 2.216 -9.988 1.00 89.75 117 SER A O 1
ATOM 904 N N . SER A 1 118 ? 2.724 1.719 -12.098 1.00 91.69 118 SER A N 1
ATOM 905 C CA . SER A 1 118 ? 1.420 1.145 -12.444 1.00 91.69 118 SER A CA 1
ATOM 906 C C . SER A 1 118 ? 0.992 -0.020 -11.547 1.00 91.69 118 SER A C 1
ATOM 908 O O . SER A 1 118 ? -0.187 -0.136 -11.189 1.00 91.69 118 SER A O 1
ATOM 910 N N . TRP A 1 119 ? 1.928 -0.887 -11.149 1.00 94.69 119 TRP A N 1
ATOM 911 C CA . TRP A 1 119 ? 1.651 -1.970 -10.199 1.00 94.69 119 TRP A CA 1
ATOM 912 C C . TRP A 1 119 ? 1.325 -1.407 -8.812 1.00 94.69 119 TRP A C 1
ATOM 914 O O . TRP A 1 119 ? 0.367 -1.848 -8.172 1.00 94.69 119 TRP A O 1
ATOM 924 N N . VAL A 1 120 ? 2.091 -0.411 -8.363 1.00 94.69 120 VAL A N 1
ATOM 925 C CA . VAL A 1 120 ? 1.884 0.261 -7.074 1.00 94.69 120 VAL A CA 1
ATOM 926 C C . VAL A 1 120 ? 0.547 1.005 -7.046 1.00 94.69 120 VAL A C 1
ATOM 928 O O . VAL A 1 120 ? -0.233 0.809 -6.115 1.00 94.69 120 VAL A O 1
ATOM 931 N N . ASP A 1 121 ? 0.231 1.771 -8.087 1.00 94.94 121 ASP A N 1
ATOM 932 C CA . ASP A 1 121 ? -1.029 2.499 -8.249 1.00 94.94 121 ASP A CA 1
ATOM 933 C C . ASP A 1 121 ? -2.231 1.561 -8.211 1.00 94.94 121 ASP A C 1
ATOM 935 O O . ASP A 1 121 ? -3.224 1.822 -7.527 1.00 94.94 121 ASP A O 1
ATOM 939 N N . SER A 1 122 ? -2.121 0.425 -8.903 1.00 95.69 122 SER A N 1
ATOM 940 C CA . SER A 1 122 ? -3.149 -0.615 -8.890 1.00 95.69 122 SER A CA 1
ATOM 941 C C . SER A 1 122 ? -3.358 -1.153 -7.471 1.00 95.69 122 SER A C 1
ATOM 943 O O . SER A 1 122 ? -4.494 -1.249 -7.006 1.00 95.69 122 SER A O 1
ATOM 945 N N . CYS A 1 123 ? -2.278 -1.444 -6.740 1.00 96.88 123 CYS A N 1
ATOM 946 C CA . CYS A 1 123 ? -2.361 -1.887 -5.348 1.00 96.88 123 CYS A CA 1
ATOM 947 C C . CYS A 1 123 ? -2.988 -0.837 -4.424 1.00 96.88 123 CYS A C 1
ATOM 949 O O . CYS A 1 123 ? -3.838 -1.190 -3.606 1.00 96.88 123 CYS A O 1
ATOM 951 N N . VAL A 1 124 ? -2.614 0.439 -4.560 1.00 97.50 124 VAL A N 1
ATOM 952 C CA . VAL A 1 124 ? -3.171 1.550 -3.769 1.00 97.50 124 VAL A CA 1
ATOM 953 C C . VAL A 1 124 ? -4.666 1.715 -4.044 1.00 97.50 124 VAL A C 1
ATOM 955 O O . VAL A 1 124 ? -5.452 1.840 -3.103 1.00 97.50 124 VAL A O 1
ATOM 958 N N . LEU A 1 125 ? -5.088 1.653 -5.309 1.00 97.75 125 LEU A N 1
ATOM 959 C CA . LEU A 1 125 ? -6.499 1.737 -5.677 1.00 97.75 125 LEU A CA 1
ATOM 960 C C . LEU A 1 125 ? -7.304 0.571 -5.088 1.00 97.75 125 LEU A C 1
ATOM 962 O O . LEU A 1 125 ? -8.325 0.798 -4.435 1.00 97.75 125 LEU A O 1
ATOM 966 N N . VAL A 1 126 ? -6.833 -0.669 -5.264 1.00 97.88 126 VAL A N 1
ATOM 967 C CA . VAL A 1 126 ? -7.507 -1.864 -4.724 1.00 97.88 126 VAL A CA 1
ATOM 968 C C . VAL A 1 126 ? -7.587 -1.796 -3.197 1.00 97.88 126 VAL A C 1
ATOM 970 O O . VAL A 1 126 ? -8.640 -2.080 -2.624 1.00 97.88 126 VAL A O 1
ATOM 973 N N . TYR A 1 127 ? -6.513 -1.357 -2.535 1.00 97.75 127 TYR A N 1
ATOM 974 C CA . TYR A 1 127 ? -6.493 -1.118 -1.094 1.00 97.75 127 TYR A CA 1
ATOM 975 C C . TYR A 1 127 ? -7.566 -0.105 -0.663 1.00 97.75 127 TYR A C 1
ATOM 977 O O . TYR A 1 127 ? -8.338 -0.388 0.254 1.00 97.75 127 TYR A O 1
ATOM 985 N N . LEU A 1 128 ? -7.654 1.061 -1.312 1.00 97.75 128 LEU A N 1
ATOM 986 C CA . LEU A 1 128 ? -8.608 2.108 -0.933 1.00 97.75 128 LEU A CA 1
ATOM 987 C C . LEU A 1 128 ? -10.063 1.666 -1.142 1.00 97.75 128 LEU A C 1
ATOM 989 O O . LEU A 1 128 ? -10.897 1.889 -0.261 1.00 97.75 128 LEU A O 1
ATOM 993 N N . VAL A 1 129 ? -10.356 0.973 -2.247 1.00 98.12 129 VAL A N 1
ATOM 994 C CA . VAL A 1 129 ? -11.682 0.387 -2.509 1.00 98.12 129 VAL A CA 1
ATOM 995 C C . VAL A 1 129 ? -12.043 -0.632 -1.426 1.00 98.12 129 VAL A C 1
ATOM 997 O O . VAL A 1 129 ? -13.115 -0.550 -0.819 1.00 98.12 129 VAL A O 1
ATOM 1000 N N . ALA A 1 130 ? -11.134 -1.564 -1.131 1.00 97.56 130 ALA A N 1
ATOM 1001 C CA . ALA A 1 130 ? -11.340 -2.559 -0.085 1.00 97.56 130 ALA A CA 1
ATOM 1002 C C . ALA A 1 130 ? -11.503 -1.899 1.298 1.00 97.56 130 ALA A C 1
ATOM 1004 O O . ALA A 1 130 ? -12.366 -2.306 2.073 1.00 97.56 130 ALA A O 1
ATOM 1005 N N . SER A 1 131 ? -10.758 -0.829 1.590 1.00 96.69 131 SER A N 1
ATOM 1006 C CA . SER A 1 131 ? -10.847 -0.068 2.843 1.00 96.69 131 SER A CA 1
ATOM 1007 C C . SER A 1 131 ? -12.218 0.578 3.051 1.00 96.69 131 SER A C 1
ATOM 1009 O O . SER A 1 131 ? -12.763 0.529 4.160 1.00 96.69 131 SER A O 1
ATOM 1011 N N . VAL A 1 132 ? -12.816 1.132 1.989 1.00 97.75 132 VAL A N 1
ATOM 1012 C CA . VAL A 1 132 ? -14.201 1.629 2.018 1.00 97.75 132 VAL A CA 1
ATOM 1013 C C . VAL A 1 132 ? -15.171 0.477 2.284 1.00 97.75 132 VAL A C 1
ATOM 1015 O O . VAL A 1 132 ? -16.003 0.581 3.186 1.00 97.75 132 VAL A O 1
ATOM 1018 N N . GLY A 1 133 ? -15.033 -0.645 1.569 1.00 97.12 133 GLY A N 1
ATOM 1019 C CA . GLY A 1 133 ? -15.898 -1.817 1.740 1.00 97.12 133 GLY A CA 1
ATOM 1020 C C . GLY A 1 133 ? -15.869 -2.391 3.162 1.00 97.12 133 GLY A C 1
ATOM 1021 O O . GLY A 1 133 ? -16.920 -2.633 3.760 1.00 97.12 133 GLY A O 1
ATOM 1022 N N . VAL A 1 134 ? -14.676 -2.545 3.743 1.00 95.94 134 VAL A N 1
ATOM 1023 C CA . VAL A 1 134 ? -14.503 -3.009 5.129 1.00 95.94 134 VAL A CA 1
ATOM 1024 C C . VAL A 1 134 ? -15.094 -2.017 6.127 1.00 95.94 134 VAL A C 1
ATOM 1026 O O . VAL A 1 134 ? -15.746 -2.441 7.080 1.00 95.94 134 VAL A O 1
ATOM 1029 N N . HIS A 1 135 ? -14.936 -0.709 5.902 1.00 95.88 135 HIS A N 1
ATOM 1030 C CA . HIS A 1 135 ? -15.525 0.312 6.770 1.00 95.88 135 HIS A CA 1
ATOM 1031 C C . HIS A 1 135 ? -17.056 0.269 6.746 1.00 95.88 135 HIS A C 1
ATOM 1033 O O . HIS A 1 135 ? -17.682 0.218 7.801 1.00 95.88 135 HIS A O 1
ATOM 1039 N N . VAL A 1 136 ? -17.667 0.244 5.556 1.00 96.56 136 VAL A N 1
ATOM 1040 C CA . VAL A 1 136 ? -19.128 0.140 5.404 1.00 96.56 136 VAL A CA 1
ATOM 1041 C C . VAL A 1 136 ? -19.640 -1.112 6.106 1.00 96.56 136 VAL A C 1
ATOM 1043 O O . VAL A 1 136 ? -20.588 -1.039 6.885 1.00 96.56 136 VAL A O 1
ATOM 1046 N N . ARG A 1 137 ? -18.974 -2.255 5.907 1.00 95.62 137 ARG A N 1
ATOM 1047 C CA . ARG A 1 137 ? -19.343 -3.504 6.577 1.00 95.62 137 ARG A CA 1
ATOM 1048 C C . ARG A 1 137 ? -19.233 -3.406 8.099 1.00 95.62 137 ARG A C 1
ATOM 1050 O O . ARG A 1 137 ? -20.112 -3.908 8.791 1.00 95.62 137 ARG A O 1
ATOM 1057 N N . ALA A 1 138 ? -18.192 -2.761 8.622 1.00 92.88 138 ALA A N 1
ATOM 1058 C CA . ALA A 1 138 ? -18.042 -2.553 10.059 1.00 92.88 138 ALA A CA 1
ATOM 1059 C C . ALA A 1 138 ? -19.192 -1.716 10.645 1.00 92.88 138 ALA A C 1
ATOM 1061 O O . ALA A 1 138 ? -19.680 -2.041 11.724 1.00 92.88 138 ALA A O 1
ATOM 1062 N N . LEU A 1 139 ? -19.666 -0.695 9.918 1.00 92.25 139 LEU A N 1
ATOM 1063 C CA . LEU A 1 139 ? -20.817 0.117 10.330 1.00 92.25 139 LEU A CA 1
ATOM 1064 C C . LEU A 1 139 ? -22.140 -0.648 10.258 1.00 92.25 139 LEU A C 1
ATOM 1066 O O . LEU A 1 139 ? -22.952 -0.532 11.168 1.00 92.25 139 LEU A O 1
ATOM 1070 N N . LEU A 1 140 ? -22.355 -1.456 9.217 1.00 94.00 140 LEU A N 1
ATOM 1071 C CA . LEU A 1 140 ? -23.564 -2.285 9.098 1.00 94.00 140 LEU A CA 1
ATOM 1072 C C . LEU A 1 140 ? -23.662 -3.346 10.204 1.00 94.00 140 LEU A C 1
ATOM 1074 O O . LEU A 1 140 ? -24.757 -3.741 10.588 1.00 94.00 140 LEU A O 1
ATOM 1078 N N . LEU A 1 141 ? -22.516 -3.795 10.717 1.00 91.06 141 LEU A N 1
ATOM 1079 C CA . LEU A 1 141 ? -22.409 -4.737 11.833 1.00 91.06 141 LEU A CA 1
ATOM 1080 C C . LEU A 1 141 ? -22.218 -4.033 13.187 1.00 91.06 141 LEU A C 1
ATOM 1082 O O . LEU A 1 141 ? -21.942 -4.690 14.199 1.00 91.06 141 LEU A O 1
ATOM 1086 N N . ALA A 1 142 ? -22.337 -2.703 13.234 1.00 86.75 142 ALA A N 1
ATOM 1087 C CA . ALA A 1 142 ? -22.296 -1.966 14.486 1.00 86.75 142 ALA A CA 1
ATOM 1088 C C . ALA A 1 142 ? -23.571 -2.286 15.282 1.00 86.75 142 ALA A C 1
ATOM 1090 O O . ALA A 1 142 ? -24.683 -1.997 14.850 1.00 86.75 142 ALA A O 1
ATOM 1091 N N . GLY A 1 143 ? -23.410 -2.923 16.442 1.00 82.94 143 GLY A N 1
ATOM 1092 C CA . GLY A 1 143 ? -24.523 -3.326 17.309 1.00 82.94 143 GLY A CA 1
ATOM 1093 C C . GLY A 1 143 ? -24.934 -4.794 17.193 1.00 82.94 143 GLY A C 1
ATOM 1094 O O . GLY A 1 143 ? -25.687 -5.270 18.041 1.00 82.94 143 GLY A O 1
ATOM 1095 N N . THR A 1 144 ? -24.408 -5.550 16.223 1.00 87.56 144 THR A N 1
ATOM 1096 C CA . THR A 1 144 ? -24.582 -7.008 16.231 1.00 87.56 144 THR A CA 1
ATOM 1097 C C . THR A 1 144 ? -23.595 -7.633 17.225 1.00 87.56 144 THR A C 1
ATOM 1099 O O . THR A 1 144 ? -22.393 -7.346 17.121 1.00 87.56 144 THR A O 1
ATOM 1102 N N . PRO A 1 145 ? -24.048 -8.481 18.172 1.00 81.81 145 PRO A N 1
ATOM 1103 C CA . PRO A 1 145 ? -23.139 -9.199 19.053 1.00 81.81 145 PRO A CA 1
ATOM 1104 C C . PRO A 1 145 ? -22.190 -10.046 18.210 1.00 81.81 145 PRO A C 1
ATOM 1106 O O . PRO A 1 145 ? -22.623 -10.742 17.291 1.00 81.81 145 PRO A O 1
ATOM 1109 N N . GLU A 1 146 ? -20.897 -9.977 18.509 1.00 75.62 146 GLU A N 1
ATOM 1110 C CA . GLU A 1 146 ? -19.942 -10.866 17.862 1.00 75.62 146 GLU A CA 1
ATOM 1111 C C . GLU A 1 146 ? -20.162 -12.292 18.372 1.00 75.62 146 GLU A C 1
ATOM 1113 O O . GLU A 1 146 ? -20.359 -12.480 19.581 1.00 75.62 146 GLU A O 1
ATOM 1118 N N . PRO A 1 147 ? -20.139 -13.310 17.500 1.00 73.00 147 PRO A N 1
ATOM 1119 C CA . PRO A 1 147 ? -20.074 -14.681 17.974 1.00 73.00 147 PRO A CA 1
ATOM 1120 C C . PRO A 1 147 ? -18.828 -14.839 18.860 1.00 73.00 147 PRO A C 1
ATOM 1122 O O . PRO A 1 147 ? -17.712 -14.638 18.400 1.00 73.00 147 PRO A O 1
ATOM 1125 N N . ARG A 1 148 ? -19.027 -15.220 20.133 1.00 59.12 148 ARG A N 1
ATOM 1126 C CA . ARG A 1 148 ? -17.995 -15.385 21.187 1.00 59.12 148 ARG A CA 1
ATOM 1127 C C . ARG A 1 148 ? -16.934 -16.468 20.911 1.00 59.12 148 ARG A C 1
ATOM 1129 O O . ARG A 1 148 ? -16.205 -16.853 21.821 1.00 59.12 148 ARG A O 1
ATOM 1136 N N . SER A 1 149 ? -16.863 -16.996 19.694 1.00 63.59 149 SER A N 1
ATOM 1137 C CA . SER A 1 149 ? -15.731 -17.825 19.277 1.00 63.59 149 SER A CA 1
ATOM 1138 C C . SER A 1 149 ? -14.450 -16.988 19.379 1.00 63.59 149 SER A C 1
ATOM 1140 O O . SER A 1 149 ? -14.551 -15.770 19.232 1.00 63.59 149 SER A O 1
ATOM 1142 N N . PRO A 1 150 ? -13.255 -17.578 19.587 1.00 60.97 150 PRO A N 1
ATOM 1143 C CA . PRO A 1 150 ? -12.008 -16.920 19.198 1.00 60.97 150 PRO A CA 1
ATOM 1144 C C . PRO A 1 150 ? -12.148 -16.573 17.713 1.00 60.97 150 PRO A C 1
ATOM 1146 O O . PRO A 1 150 ? -12.062 -17.441 16.843 1.00 60.97 150 PRO A O 1
ATOM 1149 N N . ALA A 1 151 ? -12.593 -15.351 17.445 1.00 61.53 151 ALA A N 1
ATOM 1150 C CA . ALA A 1 151 ? -13.045 -14.947 16.135 1.00 61.53 151 ALA A CA 1
ATOM 1151 C C . ALA A 1 151 ? -11.785 -14.626 15.353 1.00 61.53 151 ALA A C 1
ATOM 1153 O O . ALA A 1 151 ? -11.244 -13.531 15.475 1.00 61.53 151 ALA A O 1
ATOM 1154 N N . LEU A 1 152 ? -11.302 -15.623 14.606 1.00 79.88 152 LEU A N 1
ATOM 1155 C CA . LEU A 1 152 ? -10.286 -15.415 13.585 1.00 79.88 152 LEU A CA 1
ATOM 1156 C C . LEU A 1 152 ? -10.643 -14.158 12.797 1.00 79.88 152 LEU A C 1
ATOM 1158 O O . LEU A 1 152 ? -11.801 -13.990 12.383 1.00 79.88 152 LEU A O 1
ATOM 1162 N N . THR A 1 153 ? -9.654 -13.290 12.588 1.00 86.00 153 THR A N 1
ATOM 1163 C CA . THR A 1 153 ? -9.846 -12.087 11.783 1.00 86.00 153 THR A CA 1
ATOM 1164 C C . THR A 1 153 ? -10.478 -12.484 10.442 1.00 86.00 153 THR A C 1
ATOM 1166 O O . THR A 1 153 ? -9.962 -13.372 9.754 1.00 86.00 153 THR A O 1
ATOM 1169 N N . PRO A 1 154 ? -11.603 -11.866 10.027 1.00 90.50 154 PRO A N 1
ATOM 1170 C CA . PRO A 1 154 ? -12.238 -12.246 8.775 1.00 90.50 154 PRO A CA 1
ATOM 1171 C C . PRO A 1 154 ? -11.268 -12.088 7.600 1.00 90.50 154 PRO A C 1
ATOM 1173 O O . PRO A 1 154 ? -10.594 -11.067 7.488 1.00 90.50 154 PRO A O 1
ATOM 1176 N N . TRP A 1 155 ? -11.239 -13.053 6.677 1.00 92.06 155 TRP A N 1
ATOM 1177 C CA . TRP A 1 155 ? -10.232 -13.111 5.603 1.00 92.06 155 TRP A CA 1
ATOM 1178 C C . TRP A 1 155 ? -10.087 -11.810 4.793 1.00 92.06 155 TRP A C 1
ATOM 1180 O O . TRP A 1 155 ? -8.990 -11.460 4.369 1.00 92.06 155 TRP A O 1
ATOM 1190 N N . TYR A 1 156 ? -11.182 -11.073 4.582 1.00 94.00 156 TYR A N 1
ATOM 1191 C CA . TYR A 1 156 ? -11.180 -9.824 3.817 1.00 94.00 156 TYR A CA 1
ATOM 1192 C C . TYR A 1 156 ? -10.487 -8.679 4.570 1.00 94.00 156 TYR A C 1
ATOM 1194 O O . TYR A 1 156 ? -9.953 -7.765 3.949 1.00 94.00 156 TYR A O 1
ATOM 1202 N N . VAL A 1 157 ? -10.484 -8.730 5.905 1.00 93.00 157 VAL A N 1
ATOM 1203 C CA . VAL A 1 157 ? -9.744 -7.807 6.769 1.00 93.00 157 VAL A CA 1
ATOM 1204 C C . VAL A 1 157 ? -8.253 -8.113 6.674 1.00 93.00 157 VAL A C 1
ATOM 1206 O O . VAL A 1 157 ? -7.457 -7.208 6.428 1.00 93.00 157 VAL A O 1
ATOM 1209 N N . SER A 1 158 ? -7.888 -9.392 6.769 1.00 91.38 158 SER A N 1
ATOM 1210 C CA . SER A 1 158 ? -6.512 -9.862 6.590 1.00 91.38 158 SER A CA 1
ATOM 1211 C C . SER A 1 158 ? -5.972 -9.505 5.201 1.00 91.38 158 SER A C 1
ATOM 1213 O O . SER A 1 158 ? -4.851 -9.021 5.064 1.00 91.38 158 SER A O 1
ATOM 1215 N N . PHE A 1 159 ? -6.793 -9.655 4.159 1.00 93.38 159 PHE A N 1
ATOM 1216 C CA . PHE A 1 159 ? -6.442 -9.249 2.799 1.00 93.38 159 PHE A CA 1
ATOM 1217 C C . PHE A 1 159 ? -6.229 -7.733 2.674 1.00 93.38 159 PHE A C 1
ATOM 1219 O O . PHE A 1 159 ? -5.273 -7.289 2.040 1.00 93.38 159 PHE A O 1
ATOM 1226 N N . LEU A 1 160 ? -7.076 -6.924 3.315 1.00 94.44 160 LEU A N 1
ATOM 1227 C CA . LEU A 1 160 ? -6.910 -5.472 3.339 1.00 94.44 160 LEU A CA 1
ATOM 1228 C C . LEU A 1 160 ? -5.605 -5.052 4.037 1.00 94.44 160 LEU A C 1
ATOM 1230 O O . LEU A 1 160 ? -4.930 -4.132 3.574 1.00 94.44 160 LEU A O 1
ATOM 1234 N N . TRP A 1 161 ? -5.221 -5.737 5.116 1.00 91.44 161 TRP A N 1
ATOM 1235 C CA . TRP A 1 161 ? -3.925 -5.543 5.771 1.00 91.44 161 TRP A CA 1
ATOM 1236 C C . TRP A 1 161 ? -2.743 -5.934 4.898 1.00 91.44 161 TRP A C 1
ATOM 1238 O O . TRP A 1 161 ? -1.776 -5.178 4.824 1.00 91.44 161 TRP A O 1
ATOM 1248 N N . PHE A 1 162 ? -2.832 -7.064 4.202 1.00 92.81 162 PHE A N 1
ATOM 1249 C CA . PHE A 1 162 ? -1.834 -7.468 3.218 1.00 92.81 162 PHE A CA 1
ATOM 1250 C C . PHE A 1 162 ? -1.638 -6.386 2.143 1.00 92.81 162 PHE A C 1
ATOM 1252 O O . PHE A 1 162 ? -0.511 -5.966 1.883 1.00 92.81 162 PHE A O 1
ATOM 1259 N N . LEU A 1 163 ? -2.731 -5.864 1.577 1.00 95.44 163 LEU A N 1
ATOM 1260 C CA . LEU A 1 163 ? -2.665 -4.786 0.590 1.00 95.44 163 LEU A CA 1
ATOM 1261 C C . LEU A 1 163 ? -2.049 -3.510 1.168 1.00 95.44 163 LEU A C 1
ATOM 1263 O O . LEU A 1 163 ? -1.223 -2.888 0.509 1.00 95.44 163 LEU A O 1
ATOM 1267 N N . TYR A 1 164 ? -2.410 -3.134 2.396 1.00 93.69 164 TYR A N 1
ATOM 1268 C CA . TYR A 1 164 ? -1.832 -1.975 3.081 1.00 93.69 164 TYR A CA 1
ATOM 1269 C C . TYR A 1 164 ? -0.317 -2.116 3.285 1.00 93.69 164 TYR A C 1
ATOM 1271 O O . TYR A 1 164 ? 0.430 -1.167 3.039 1.00 93.69 164 TYR A O 1
ATOM 1279 N N . ALA A 1 165 ? 0.132 -3.308 3.694 1.00 91.81 165 ALA A N 1
ATOM 1280 C CA . ALA A 1 165 ? 1.540 -3.630 3.909 1.00 91.81 165 ALA A CA 1
ATOM 1281 C C . ALA A 1 165 ? 2.381 -3.530 2.629 1.00 91.81 165 ALA A C 1
ATOM 1283 O O . ALA A 1 165 ? 3.571 -3.254 2.711 1.00 91.81 165 ALA A O 1
ATOM 1284 N N . ILE A 1 166 ? 1.774 -3.719 1.455 1.00 93.50 166 ILE A N 1
ATOM 1285 C CA . ILE A 1 166 ? 2.429 -3.492 0.162 1.00 93.50 166 ILE A CA 1
ATOM 1286 C C . ILE A 1 166 ? 2.307 -2.020 -0.236 1.00 93.50 166 ILE A C 1
ATOM 1288 O O . ILE A 1 166 ? 3.311 -1.344 -0.443 1.00 93.50 166 ILE A O 1
ATOM 1292 N N . ALA A 1 167 ? 1.080 -1.510 -0.332 1.00 95.12 167 ALA A N 1
ATOM 1293 C CA . ALA A 1 167 ? 0.774 -0.218 -0.933 1.00 95.12 167 ALA A CA 1
ATOM 1294 C C . ALA A 1 167 ? 1.549 0.942 -0.289 1.00 95.12 167 ALA A C 1
ATOM 1296 O O . ALA A 1 167 ? 2.098 1.781 -0.999 1.00 95.12 167 ALA A O 1
ATOM 1297 N N . LEU A 1 168 ? 1.647 0.977 1.046 1.00 92.88 168 LEU A N 1
ATOM 1298 C CA . LEU A 1 168 ? 2.320 2.070 1.749 1.00 92.88 168 LEU A CA 1
ATOM 1299 C C . LEU A 1 168 ? 3.832 2.119 1.449 1.00 92.88 168 LEU A C 1
ATOM 1301 O O . LEU A 1 168 ? 4.271 3.105 0.856 1.00 92.88 168 LEU A O 1
ATOM 1305 N N . PRO A 1 169 ? 4.650 1.110 1.804 1.00 91.44 169 PRO A N 1
ATOM 1306 C CA . PRO A 1 169 ? 6.086 1.171 1.541 1.00 91.44 169 PRO A CA 1
ATOM 1307 C C . PRO A 1 169 ? 6.404 1.225 0.045 1.00 91.44 169 PRO A C 1
ATOM 1309 O O . PRO A 1 169 ? 7.305 1.963 -0.348 1.00 91.44 169 PRO A O 1
ATOM 1312 N N . MET A 1 170 ? 5.646 0.523 -0.805 1.00 91.88 170 MET A N 1
ATOM 1313 C CA . MET A 1 170 ? 5.911 0.533 -2.245 1.00 91.88 170 MET A CA 1
ATOM 1314 C C . MET A 1 170 ? 5.597 1.886 -2.896 1.00 91.88 170 MET A C 1
ATOM 1316 O O . MET A 1 170 ? 6.306 2.269 -3.821 1.00 91.88 170 MET A O 1
ATOM 1320 N N . SER A 1 171 ? 4.630 2.655 -2.379 1.00 93.19 171 SER A N 1
ATOM 1321 C CA . SER A 1 171 ? 4.411 4.042 -2.824 1.00 93.19 171 SER A CA 1
ATOM 1322 C C . SER A 1 171 ? 5.590 4.964 -2.496 1.00 93.19 171 SER A C 1
ATOM 1324 O O . SER A 1 171 ? 5.969 5.794 -3.311 1.00 93.19 171 SER A O 1
ATOM 1326 N N . ILE A 1 172 ? 6.249 4.775 -1.348 1.00 89.50 172 ILE A N 1
ATOM 1327 C CA . ILE A 1 172 ? 7.454 5.542 -0.991 1.00 89.50 172 ILE A CA 1
ATOM 1328 C C . ILE A 1 172 ? 8.635 5.142 -1.884 1.00 89.50 172 ILE A C 1
ATOM 1330 O O . ILE A 1 172 ? 9.420 5.995 -2.295 1.00 89.50 172 ILE A O 1
ATOM 1334 N N . VAL A 1 173 ? 8.773 3.846 -2.180 1.00 87.25 173 VAL A N 1
ATOM 1335 C CA . VAL A 1 173 ? 9.797 3.337 -3.103 1.00 87.25 173 VAL A CA 1
ATOM 1336 C C . VAL A 1 173 ? 9.587 3.883 -4.510 1.00 87.25 173 VAL A C 1
ATOM 1338 O O . VAL A 1 173 ? 10.567 4.317 -5.108 1.00 87.25 173 VAL A O 1
ATOM 1341 N N . SER A 1 174 ? 8.349 3.882 -5.019 1.00 87.88 174 SER A N 1
ATOM 1342 C CA . SER A 1 174 ? 8.008 4.489 -6.315 1.00 87.88 174 SER A CA 1
ATOM 1343 C C . SER A 1 174 ? 8.493 5.937 -6.355 1.00 87.88 174 SER A C 1
ATOM 1345 O O . SER A 1 174 ? 9.384 6.252 -7.144 1.00 87.88 174 SER A O 1
ATOM 1347 N N . MET A 1 175 ? 8.078 6.740 -5.368 1.00 87.75 175 MET A N 1
ATOM 1348 C CA . MET A 1 175 ? 8.485 8.140 -5.244 1.00 87.75 175 MET A CA 1
ATOM 1349 C C . MET A 1 175 ? 10.003 8.301 -5.224 1.00 87.75 175 MET A C 1
ATOM 1351 O O . MET A 1 175 ? 10.561 9.175 -5.883 1.00 87.75 175 MET A O 1
ATOM 1355 N N . ALA A 1 176 ? 10.709 7.458 -4.469 1.00 83.81 176 ALA A N 1
ATOM 1356 C CA . ALA A 1 176 ? 12.163 7.510 -4.404 1.00 83.81 176 ALA A CA 1
ATOM 1357 C C . ALA A 1 176 ? 12.813 7.178 -5.758 1.00 83.81 176 ALA A C 1
ATOM 1359 O O . ALA A 1 176 ? 13.773 7.840 -6.152 1.00 83.81 176 ALA A O 1
ATOM 1360 N N . LEU A 1 177 ? 12.300 6.184 -6.489 1.00 79.38 177 LEU A N 1
ATOM 1361 C CA . LEU A 1 177 ? 12.809 5.810 -7.810 1.00 79.38 177 LEU A CA 1
ATOM 1362 C C . LEU A 1 177 ? 12.602 6.917 -8.845 1.00 79.38 177 LEU A C 1
ATOM 1364 O O . LEU A 1 177 ? 13.471 7.078 -9.704 1.00 79.38 177 LEU A O 1
ATOM 1368 N N . GLU A 1 178 ? 11.523 7.693 -8.731 1.00 77.81 178 GLU A N 1
ATOM 1369 C CA . GLU A 1 178 ? 11.250 8.865 -9.572 1.00 77.81 178 GLU A CA 1
ATOM 1370 C C . GLU A 1 178 ? 12.068 10.104 -9.178 1.00 77.81 178 GLU A C 1
ATOM 1372 O O . GLU A 1 178 ? 12.375 10.935 -10.028 1.00 77.81 178 GLU A O 1
ATOM 1377 N N . LEU A 1 179 ? 12.489 10.223 -7.913 1.00 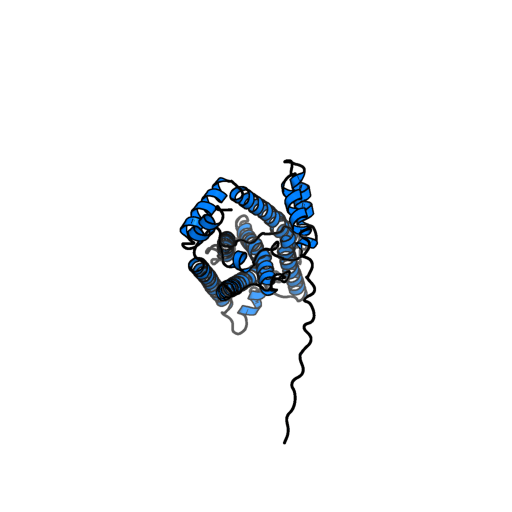76.38 179 LEU A N 1
ATOM 1378 C CA . LEU A 1 179 ? 13.308 11.347 -7.434 1.00 76.38 179 LEU A CA 1
ATOM 1379 C C . LEU A 1 179 ? 14.808 11.199 -7.752 1.00 76.38 179 LEU A C 1
ATOM 1381 O O . LEU A 1 179 ? 15.512 12.193 -7.938 1.00 76.38 179 LEU A O 1
ATOM 1385 N N . VAL A 1 180 ? 15.334 9.971 -7.814 1.00 70.06 180 VAL A N 1
ATOM 1386 C CA . VAL A 1 180 ? 16.771 9.700 -8.054 1.00 70.06 180 VAL A CA 1
ATOM 1387 C C . VAL A 1 180 ? 17.297 10.109 -9.458 1.00 70.06 180 VAL A C 1
ATOM 1389 O O . VAL A 1 180 ? 18.476 10.448 -9.559 1.00 70.06 180 VAL A O 1
ATOM 1392 N N . PRO A 1 181 ? 16.530 10.084 -10.567 1.00 58.09 181 PRO A N 1
ATOM 1393 C CA . PRO A 1 181 ? 16.972 10.519 -11.899 1.00 58.09 181 PRO A CA 1
ATOM 1394 C C . PRO A 1 181 ? 17.359 12.004 -11.992 1.00 58.09 181 PRO A C 1
ATOM 1396 O O . PRO A 1 181 ? 18.170 12.367 -12.842 1.00 58.09 181 PRO A O 1
ATOM 1399 N N . SER A 1 182 ? 16.856 12.852 -11.094 1.00 51.91 182 SER A N 1
ATOM 1400 C CA . SER A 1 182 ? 17.006 14.313 -11.173 1.00 51.91 182 SER A CA 1
ATOM 1401 C C . SER A 1 182 ? 18.404 14.843 -10.824 1.00 51.91 182 SER A C 1
ATOM 1403 O O . SER A 1 182 ? 18.671 16.027 -11.009 1.00 51.91 182 SER A O 1
ATOM 1405 N N . PHE A 1 183 ? 19.326 13.996 -10.352 1.00 46.25 183 PHE A N 1
ATOM 1406 C CA . PHE A 1 183 ? 20.670 14.423 -9.928 1.00 46.25 183 PHE A CA 1
ATOM 1407 C C . PHE A 1 183 ? 21.783 14.171 -10.960 1.00 46.25 183 PHE A C 1
ATOM 1409 O O . PHE A 1 183 ? 22.943 14.474 -10.690 1.00 46.25 183 PHE A O 1
ATOM 1416 N N . GLY A 1 184 ? 21.453 13.640 -12.145 1.00 44.34 184 GLY A N 1
ATOM 1417 C CA . GLY A 1 184 ? 22.444 13.140 -13.105 1.00 44.34 184 GLY A CA 1
ATOM 1418 C C . GLY A 1 184 ? 22.247 13.562 -14.561 1.00 44.34 184 GLY A C 1
ATOM 1419 O O . GLY A 1 184 ? 22.414 12.722 -15.433 1.00 44.34 184 GLY A O 1
ATOM 1420 N N . GLY A 1 185 ? 21.875 14.817 -14.837 1.00 43.06 185 GLY A N 1
ATOM 1421 C CA . GLY A 1 185 ? 22.183 15.530 -16.096 1.00 43.06 185 GLY A CA 1
ATOM 1422 C C . GLY A 1 185 ? 21.723 14.953 -17.450 1.00 43.06 185 GLY A C 1
ATOM 1423 O O . GLY A 1 185 ? 22.057 15.531 -18.481 1.00 43.06 185 GLY A O 1
ATOM 1424 N N . LEU A 1 186 ? 20.972 13.853 -17.502 1.00 42.38 186 LEU A N 1
ATOM 1425 C CA . LEU A 1 186 ? 20.448 13.302 -18.751 1.00 42.38 186 LEU A CA 1
ATOM 1426 C C . LEU A 1 186 ? 19.140 14.015 -19.090 1.00 42.38 186 LEU A C 1
ATOM 1428 O O . LEU A 1 186 ? 18.108 13.751 -18.483 1.00 42.38 186 LEU A O 1
ATOM 1432 N N . GLY A 1 187 ? 19.214 14.932 -20.057 1.00 44.84 187 GLY A N 1
ATOM 1433 C CA . GLY A 1 187 ? 18.134 15.787 -20.560 1.00 44.84 187 GLY A CA 1
ATOM 1434 C C . GLY A 1 187 ? 16.961 15.066 -21.233 1.00 44.84 187 GLY A C 1
ATOM 1435 O O . GLY A 1 187 ? 16.481 15.515 -22.267 1.00 44.84 187 GLY A O 1
ATOM 1436 N N . ARG A 1 188 ? 16.457 13.977 -20.648 1.00 46.72 188 ARG A N 1
ATOM 1437 C CA . ARG A 1 188 ? 15.075 13.547 -20.858 1.00 46.72 188 ARG A CA 1
ATOM 1438 C C . ARG A 1 188 ? 14.200 14.369 -19.920 1.00 46.72 188 ARG A C 1
ATOM 1440 O O . ARG A 1 188 ? 13.807 13.926 -18.847 1.00 46.72 188 ARG A O 1
ATOM 1447 N N . THR A 1 189 ? 13.912 15.594 -20.344 1.00 44.38 189 THR A N 1
ATOM 1448 C CA . THR A 1 189 ? 12.745 16.339 -19.876 1.00 44.38 189 THR A CA 1
ATOM 1449 C C . THR A 1 189 ? 11.513 15.548 -20.304 1.00 44.38 189 THR A C 1
ATOM 1451 O O . THR A 1 189 ? 10.976 15.794 -21.377 1.00 44.38 189 THR A O 1
ATOM 1454 N N . ALA A 1 190 ? 11.108 14.539 -19.533 1.00 47.19 190 ALA A N 1
ATOM 1455 C CA . ALA A 1 190 ? 9.760 14.004 -19.642 1.00 47.19 190 ALA A CA 1
ATOM 1456 C C . ALA A 1 190 ? 8.843 15.062 -19.004 1.00 47.19 190 ALA A C 1
ATOM 1458 O O . ALA A 1 190 ? 8.878 15.229 -17.786 1.00 47.19 190 ALA A O 1
ATOM 1459 N N . PRO A 1 191 ? 8.063 15.829 -19.786 1.00 45.34 191 PRO A N 1
ATOM 1460 C CA . PRO A 1 191 ? 7.361 17.014 -19.291 1.00 45.34 191 PRO A CA 1
ATOM 1461 C C . PRO A 1 191 ? 6.112 16.686 -18.451 1.00 45.34 191 PRO A C 1
ATOM 1463 O O . PRO A 1 191 ? 5.276 17.553 -18.229 1.00 45.34 191 PRO A O 1
ATOM 1466 N N . PHE A 1 192 ? 5.963 15.444 -17.981 1.00 50.09 192 PHE A N 1
ATOM 1467 C CA . PHE A 1 192 ? 4.757 14.965 -17.300 1.00 50.09 192 PHE A CA 1
ATOM 1468 C C . PHE A 1 192 ? 4.978 14.517 -15.844 1.00 50.09 192 PHE A C 1
ATOM 1470 O O . PHE A 1 192 ? 4.027 14.088 -15.199 1.00 50.09 192 PHE A O 1
ATOM 1477 N N . MET A 1 193 ? 6.188 14.693 -15.293 1.00 46.06 193 MET A N 1
ATOM 1478 C CA . MET A 1 193 ? 6.549 14.350 -13.902 1.00 46.06 193 MET A CA 1
ATOM 1479 C C . MET A 1 193 ? 6.469 15.519 -12.892 1.00 46.06 193 MET A C 1
ATOM 1481 O O . MET A 1 193 ? 7.060 15.440 -11.822 1.00 46.06 193 MET A O 1
ATOM 1485 N N . ASP A 1 194 ? 5.720 16.594 -13.167 1.00 50.31 194 ASP A N 1
ATOM 1486 C CA . ASP A 1 194 ? 5.617 17.738 -12.232 1.00 50.31 194 ASP A CA 1
ATOM 1487 C C . ASP A 1 194 ? 4.338 17.776 -11.368 1.00 50.31 194 ASP A C 1
ATOM 1489 O O . ASP A 1 194 ? 4.114 18.718 -10.605 1.00 50.31 194 ASP A O 1
ATOM 1493 N N . ALA A 1 195 ? 3.528 16.714 -11.374 1.00 51.56 195 ALA A N 1
ATOM 1494 C CA . ALA A 1 195 ? 2.449 16.525 -10.401 1.00 51.56 195 ALA A CA 1
ATOM 1495 C C . ALA A 1 195 ? 2.802 15.385 -9.434 1.00 51.56 195 ALA A C 1
ATOM 1497 O O . ALA A 1 195 ? 2.361 14.255 -9.608 1.00 51.56 195 ALA A O 1
ATOM 1498 N N . ARG A 1 196 ? 3.629 15.731 -8.434 1.00 59.69 196 ARG A N 1
ATOM 1499 C CA . ARG A 1 196 ? 3.973 14.981 -7.205 1.00 59.69 196 ARG A CA 1
ATOM 1500 C C . ARG A 1 196 ? 3.095 13.747 -6.972 1.00 59.69 196 ARG A C 1
ATOM 1502 O O . ARG A 1 196 ? 1.907 13.926 -6.716 1.00 59.69 196 ARG A O 1
ATOM 1509 N N . GLU A 1 197 ? 3.699 12.556 -6.991 1.00 76.69 197 GLU A N 1
ATOM 1510 C CA . GLU A 1 197 ? 3.046 11.248 -6.834 1.00 76.69 197 GLU A CA 1
ATOM 1511 C C . GLU A 1 197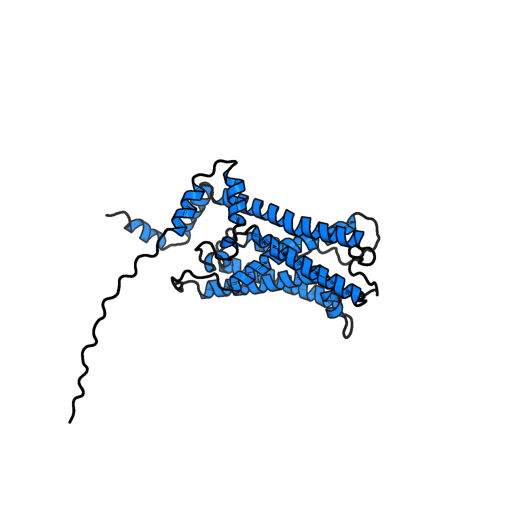 ? 1.876 11.258 -5.821 1.00 76.69 197 GLU A C 1
ATOM 1513 O O . GLU A 1 197 ? 2.081 11.179 -4.604 1.00 76.69 197 GLU A O 1
ATOM 1518 N N . PRO A 1 198 ? 0.616 11.324 -6.287 1.00 86.50 198 PRO A N 1
ATOM 1519 C CA . PRO A 1 198 ? -0.547 11.238 -5.409 1.00 86.50 198 PRO A CA 1
ATOM 1520 C C . PRO A 1 198 ? -0.593 9.967 -4.535 1.00 86.50 198 PRO A C 1
ATOM 1522 O O . PRO A 1 198 ? -0.983 10.091 -3.369 1.00 86.50 198 PRO A O 1
ATOM 1525 N N . PRO A 1 199 ? -0.175 8.768 -5.006 1.00 92.75 199 PRO A N 1
ATOM 1526 C CA . PRO A 1 199 ? -0.279 7.531 -4.233 1.00 92.75 199 PRO A CA 1
ATOM 1527 C C . PRO A 1 199 ? 0.373 7.596 -2.849 1.00 92.75 199 PRO A C 1
ATOM 1529 O O . PRO A 1 199 ? -0.265 7.223 -1.863 1.00 92.75 199 PRO A O 1
ATOM 1532 N N . VAL A 1 200 ? 1.600 8.120 -2.737 1.00 93.06 200 VAL A N 1
ATOM 1533 C CA . VAL A 1 200 ? 2.304 8.188 -1.445 1.00 93.06 200 VAL A CA 1
ATOM 1534 C C . VAL A 1 200 ? 1.601 9.129 -0.470 1.00 93.06 200 VAL A C 1
ATOM 1536 O O . VAL A 1 200 ? 1.430 8.789 0.700 1.00 93.06 200 VAL A O 1
ATOM 1539 N N . VAL A 1 201 ? 1.104 10.277 -0.940 1.00 93.75 201 VAL A N 1
ATOM 1540 C CA . VAL A 1 201 ? 0.358 11.223 -0.096 1.00 93.75 201 VAL A CA 1
ATOM 1541 C C . VAL A 1 201 ? -0.947 10.593 0.386 1.00 93.75 201 VAL A C 1
ATOM 1543 O O . VAL A 1 201 ? -1.265 10.664 1.573 1.00 93.75 201 VAL A O 1
ATOM 1546 N N . LEU A 1 202 ? -1.689 9.932 -0.506 1.00 95.69 202 LEU A N 1
ATOM 1547 C CA . LEU A 1 202 ? -2.943 9.261 -0.163 1.00 95.69 202 LEU A CA 1
ATOM 1548 C C . LEU A 1 202 ? -2.719 8.123 0.843 1.00 95.69 202 LEU A C 1
ATOM 1550 O O . LEU A 1 202 ? -3.496 7.984 1.793 1.00 95.69 202 LEU A O 1
ATOM 1554 N N . MET A 1 203 ? -1.639 7.352 0.688 1.00 95.25 203 MET A N 1
ATOM 1555 C CA . MET A 1 203 ? -1.276 6.290 1.626 1.00 95.25 203 MET A CA 1
ATOM 1556 C C . MET A 1 203 ? -0.825 6.837 2.980 1.00 95.25 203 MET A C 1
ATOM 1558 O O . MET A 1 203 ? -1.261 6.308 4.002 1.00 95.25 203 MET A O 1
ATOM 1562 N N . LEU A 1 204 ? -0.047 7.925 3.019 1.00 92.19 204 LEU A N 1
ATOM 1563 C CA . LEU A 1 204 ? 0.329 8.608 4.263 1.00 92.19 204 LEU A CA 1
ATOM 1564 C C . LEU A 1 204 ? -0.896 9.171 4.995 1.00 92.19 204 LEU A C 1
ATOM 1566 O O . LEU A 1 204 ? -1.007 9.031 6.212 1.00 92.19 204 LEU A O 1
ATOM 1570 N N . VAL A 1 205 ? -1.854 9.763 4.276 1.00 93.62 205 VAL A N 1
ATOM 1571 C CA . VAL A 1 205 ? -3.119 10.192 4.887 1.00 93.62 205 VAL A CA 1
ATOM 1572 C C . VAL A 1 205 ? -3.863 8.976 5.427 1.00 93.62 205 VAL A C 1
ATOM 1574 O O . VAL A 1 205 ? -4.175 8.950 6.613 1.00 93.62 205 VAL A O 1
ATOM 1577 N N . SER A 1 206 ? -4.090 7.938 4.612 1.00 93.50 206 SER A N 1
ATOM 1578 C CA . SER A 1 206 ? -4.782 6.719 5.053 1.00 93.50 206 SER A CA 1
ATOM 1579 C C . SER A 1 206 ? -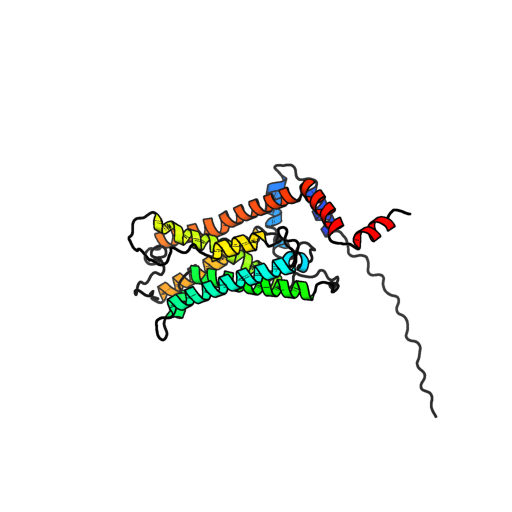4.135 6.095 6.287 1.00 93.50 206 SER A C 1
ATOM 1581 O O . SER A 1 206 ? -4.833 5.570 7.150 1.00 93.50 206 SER A O 1
ATOM 1583 N N . MET A 1 207 ? -2.816 6.141 6.364 1.00 90.25 207 MET A N 1
ATOM 1584 C CA . MET A 1 207 ? -2.024 5.658 7.477 1.00 90.25 207 MET A CA 1
ATOM 1585 C C . MET A 1 207 ? -2.335 6.415 8.776 1.00 90.25 207 MET A C 1
ATOM 1587 O O . MET A 1 207 ? -2.582 5.773 9.792 1.00 90.25 207 MET A O 1
ATOM 1591 N N . PHE A 1 208 ? -2.416 7.750 8.751 1.00 88.62 208 PHE A N 1
ATOM 1592 C CA . PHE A 1 208 ? -2.843 8.533 9.922 1.00 88.62 208 PHE A CA 1
ATOM 1593 C C . PHE A 1 208 ? -4.300 8.275 10.326 1.00 88.62 208 PHE A C 1
ATOM 1595 O O . PHE A 1 208 ? -4.670 8.470 11.485 1.00 88.62 208 PHE A O 1
ATOM 1602 N N . LEU A 1 209 ? -5.140 7.838 9.385 1.00 90.44 209 LEU A N 1
ATOM 1603 C CA . LEU A 1 209 ? -6.536 7.509 9.667 1.00 90.44 209 LEU A CA 1
ATOM 1604 C C . LEU A 1 209 ? -6.714 6.143 10.321 1.00 90.44 209 LEU A C 1
ATOM 1606 O O . LEU A 1 209 ? -7.701 5.937 11.024 1.00 90.44 209 LEU A O 1
ATOM 1610 N N . ASN A 1 210 ? -5.798 5.214 10.079 1.00 88.00 210 ASN A N 1
ATOM 1611 C CA . ASN A 1 210 ? -5.943 3.826 10.478 1.00 88.00 210 ASN A CA 1
ATOM 1612 C C . ASN A 1 210 ? -5.402 3.562 11.886 1.00 88.00 210 ASN A C 1
ATOM 1614 O O . ASN A 1 210 ? -4.374 4.097 12.290 1.00 88.00 210 ASN A O 1
ATOM 1618 N N . ASN A 1 211 ? -6.064 2.661 12.613 1.00 84.19 211 ASN A N 1
ATOM 1619 C CA . ASN A 1 211 ? -5.653 2.238 13.955 1.00 84.19 211 ASN A CA 1
ATOM 1620 C C . ASN A 1 211 ? -4.881 0.907 13.962 1.00 84.19 211 ASN A C 1
ATOM 1622 O O . ASN A 1 211 ? -4.736 0.286 15.015 1.00 84.19 211 ASN A O 1
ATOM 1626 N N . PHE A 1 212 ? -4.399 0.445 12.806 1.00 78.31 212 PHE A N 1
ATOM 1627 C CA . PHE A 1 212 ? -3.758 -0.862 12.705 1.00 78.31 212 PHE A CA 1
ATOM 1628 C C . PHE A 1 212 ? -2.374 -0.868 13.328 1.00 78.31 212 PHE A C 1
ATOM 1630 O O . PHE A 1 212 ? -1.538 0.006 13.100 1.00 78.31 212 PHE A O 1
ATOM 1637 N N . SER A 1 213 ? -2.138 -1.923 14.086 1.00 74.81 213 SER A N 1
ATOM 1638 C CA . SER A 1 213 ? -0.819 -2.340 14.511 1.00 74.81 213 SER A CA 1
ATOM 1639 C C . SER A 1 213 ? -0.058 -2.854 13.299 1.00 74.81 213 SER A C 1
ATOM 1641 O O . SER A 1 213 ? -0.498 -3.795 12.650 1.00 74.81 213 SER A O 1
ATOM 1643 N N . TYR A 1 214 ? 1.079 -2.246 12.981 1.00 75.25 214 TYR A N 1
ATOM 1644 C CA . TYR A 1 214 ? 1.963 -2.816 11.976 1.00 75.25 214 TYR A CA 1
ATOM 1645 C C . TYR A 1 214 ? 2.995 -3.695 12.655 1.00 75.25 214 TYR A C 1
ATOM 1647 O O . TYR A 1 214 ? 3.700 -3.263 13.572 1.00 75.25 214 TYR A O 1
ATOM 1655 N N . HIS A 1 215 ? 3.069 -4.929 12.190 1.00 78.50 215 HIS A N 1
ATOM 1656 C CA . HIS A 1 215 ? 3.996 -5.924 12.694 1.00 78.50 215 HIS A CA 1
ATOM 1657 C C . HIS A 1 215 ? 5.225 -5.965 11.790 1.00 78.50 215 HIS A C 1
ATOM 1659 O O . HIS A 1 215 ? 5.108 -5.796 10.578 1.00 78.50 215 HIS A O 1
ATOM 1665 N N . VAL A 1 216 ? 6.406 -6.211 12.367 1.00 76.75 216 VAL A N 1
ATOM 1666 C CA . VAL A 1 216 ? 7.670 -6.301 11.608 1.00 76.75 216 VAL A CA 1
ATOM 1667 C C . VAL A 1 216 ? 7.548 -7.324 10.480 1.00 76.75 216 VAL A C 1
ATOM 1669 O O . VAL A 1 216 ? 8.046 -7.102 9.382 1.00 76.75 216 VAL A O 1
ATOM 1672 N N . PHE A 1 217 ? 6.814 -8.409 10.732 1.00 80.00 217 PHE A N 1
ATOM 1673 C CA . PHE A 1 217 ? 6.574 -9.465 9.763 1.00 80.00 217 PHE A CA 1
ATOM 1674 C C . PHE A 1 217 ? 5.931 -8.968 8.454 1.00 80.00 217 PHE A C 1
ATOM 1676 O O . PHE A 1 217 ? 6.236 -9.489 7.385 1.00 80.00 217 PHE A O 1
ATOM 1683 N N . LEU A 1 218 ? 5.117 -7.904 8.498 1.00 83.19 218 LEU A N 1
ATOM 1684 C CA . LEU A 1 218 ? 4.491 -7.327 7.304 1.00 83.19 218 LEU A CA 1
ATOM 1685 C C . LEU A 1 218 ? 5.513 -6.791 6.287 1.00 83.19 218 LEU A C 1
ATOM 1687 O O . LEU A 1 218 ? 5.159 -6.624 5.125 1.00 83.19 218 LEU A O 1
ATOM 1691 N N . ALA A 1 219 ? 6.775 -6.596 6.689 1.00 84.25 219 ALA A N 1
ATOM 1692 C CA . ALA A 1 219 ? 7.888 -6.253 5.804 1.00 84.25 219 ALA A CA 1
ATOM 1693 C C . ALA A 1 219 ? 8.133 -7.282 4.689 1.00 84.25 219 ALA A C 1
ATOM 1695 O O . ALA A 1 219 ? 8.696 -6.935 3.651 1.00 84.25 219 ALA A O 1
ATOM 1696 N N . ILE A 1 220 ? 7.713 -8.540 4.873 1.00 86.88 220 ILE A N 1
ATOM 1697 C CA . ILE A 1 220 ? 7.905 -9.581 3.858 1.00 86.88 220 ILE A CA 1
ATOM 1698 C C . ILE A 1 220 ? 7.059 -9.325 2.605 1.00 86.88 220 ILE A C 1
ATOM 1700 O O . ILE A 1 220 ? 7.487 -9.630 1.495 1.00 86.88 220 ILE A O 1
ATOM 1704 N N . TRP A 1 221 ? 5.874 -8.733 2.757 1.00 90.50 221 TRP A N 1
ATOM 1705 C CA . TRP A 1 221 ? 4.932 -8.526 1.660 1.00 90.50 221 TRP A CA 1
ATOM 1706 C C . TRP A 1 221 ? 5.426 -7.551 0.586 1.00 90.50 221 TRP A C 1
ATOM 1708 O O . TRP A 1 221 ? 5.406 -7.936 -0.586 1.00 90.50 221 TRP A O 1
ATOM 1718 N N . PRO A 1 222 ? 5.931 -6.345 0.913 1.00 90.75 222 PRO A N 1
ATOM 1719 C CA . PRO A 1 222 ? 6.522 -5.470 -0.096 1.00 90.75 222 PRO A CA 1
ATOM 1720 C C . PRO A 1 222 ? 7.767 -6.089 -0.746 1.00 90.75 222 PRO A C 1
ATOM 1722 O O . PRO A 1 222 ? 7.990 -5.888 -1.937 1.00 90.75 222 PRO A O 1
ATOM 1725 N N . MET A 1 223 ? 8.541 -6.908 -0.019 1.00 88.88 223 MET A N 1
ATOM 1726 C CA . MET A 1 223 ? 9.664 -7.647 -0.611 1.00 88.88 223 MET A CA 1
ATOM 1727 C C . MET A 1 223 ? 9.181 -8.674 -1.641 1.00 88.88 223 MET A C 1
ATOM 1729 O O . MET A 1 223 ? 9.700 -8.719 -2.753 1.00 88.88 223 MET A O 1
ATOM 1733 N N . LEU A 1 224 ? 8.169 -9.479 -1.312 1.00 91.44 224 LEU A N 1
ATOM 1734 C CA . LEU A 1 224 ? 7.595 -10.445 -2.253 1.00 91.44 224 LEU A CA 1
ATOM 1735 C C . LEU A 1 224 ? 6.989 -9.755 -3.479 1.00 91.44 224 LEU A C 1
ATOM 1737 O O . LEU A 1 224 ? 7.157 -10.238 -4.596 1.00 91.44 224 LEU A O 1
ATOM 1741 N N . PHE A 1 225 ? 6.346 -8.604 -3.286 1.00 92.81 225 PHE A N 1
ATOM 1742 C CA . PHE A 1 225 ? 5.819 -7.791 -4.378 1.00 92.81 225 PHE A CA 1
ATOM 1743 C C . PHE A 1 225 ? 6.930 -7.270 -5.302 1.00 92.81 225 PHE A C 1
ATOM 1745 O O . PHE A 1 225 ? 6.850 -7.434 -6.519 1.00 92.81 225 PHE A O 1
ATOM 1752 N N . ALA A 1 226 ? 8.007 -6.717 -4.736 1.00 89.81 226 ALA A N 1
ATOM 1753 C CA . ALA A 1 226 ? 9.173 -6.289 -5.504 1.00 89.81 226 ALA A CA 1
ATOM 1754 C C . ALA A 1 226 ? 9.821 -7.464 -6.258 1.00 89.81 226 ALA A C 1
ATOM 1756 O O . ALA A 1 226 ? 10.154 -7.332 -7.435 1.00 89.81 226 ALA A O 1
ATOM 1757 N N . LEU A 1 227 ? 9.945 -8.632 -5.616 1.00 90.69 227 LEU A N 1
ATOM 1758 C CA . LEU A 1 227 ? 10.483 -9.842 -6.240 1.00 90.69 227 LEU A CA 1
ATOM 1759 C C . LEU A 1 227 ? 9.622 -10.315 -7.416 1.00 90.69 227 LEU A C 1
ATOM 1761 O O . LEU A 1 227 ? 10.167 -10.677 -8.458 1.00 90.69 227 LEU A O 1
ATOM 1765 N N . ALA A 1 228 ? 8.296 -10.283 -7.267 1.00 94.12 228 ALA A N 1
ATOM 1766 C CA . ALA A 1 228 ? 7.366 -10.623 -8.337 1.00 94.12 228 ALA A CA 1
ATOM 1767 C C . ALA A 1 228 ? 7.531 -9.682 -9.538 1.00 94.12 228 ALA A C 1
ATOM 1769 O O . ALA A 1 228 ? 7.607 -10.149 -10.675 1.00 94.12 228 ALA A O 1
ATOM 1770 N N . TYR A 1 229 ? 7.671 -8.378 -9.288 1.00 92.12 229 TYR A N 1
ATOM 1771 C CA . TYR A 1 229 ? 7.934 -7.403 -10.341 1.00 92.12 229 TYR A CA 1
ATOM 1772 C C . TYR A 1 229 ? 9.283 -7.652 -11.034 1.00 92.12 229 TYR A C 1
ATOM 1774 O O . TYR A 1 229 ? 9.364 -7.662 -12.258 1.00 92.12 229 TYR A O 1
ATOM 1782 N N . ILE A 1 230 ? 10.345 -7.943 -10.282 1.00 90.12 230 ILE A N 1
ATOM 1783 C CA . ILE A 1 230 ? 11.663 -8.255 -10.854 1.00 90.12 230 ILE A CA 1
ATOM 1784 C C . ILE A 1 230 ? 11.607 -9.504 -11.729 1.00 90.12 230 ILE A C 1
ATOM 1786 O O . ILE A 1 230 ? 12.094 -9.473 -12.859 1.00 90.12 230 ILE A O 1
ATOM 1790 N N . ALA A 1 231 ? 10.977 -10.575 -11.242 1.00 92.12 231 ALA A N 1
ATOM 1791 C CA . ALA A 1 231 ? 10.773 -11.791 -12.017 1.00 92.12 231 ALA A CA 1
ATOM 1792 C C . ALA A 1 231 ? 10.001 -11.496 -13.311 1.00 92.12 231 ALA A C 1
ATOM 1794 O O . ALA A 1 231 ? 10.397 -11.958 -14.381 1.00 92.12 231 ALA A O 1
ATOM 1795 N N . PHE A 1 232 ? 8.958 -10.664 -13.232 1.00 93.31 232 PHE A N 1
ATOM 1796 C CA . PHE A 1 232 ? 8.236 -10.178 -14.401 1.00 93.31 232 PHE A CA 1
ATOM 1797 C C . PHE A 1 232 ? 9.160 -9.433 -15.380 1.00 93.31 232 PHE A C 1
ATOM 1799 O O . PHE A 1 232 ? 9.190 -9.799 -16.552 1.00 93.31 232 PHE A O 1
ATOM 1806 N N . THR A 1 233 ? 9.970 -8.466 -14.928 1.00 90.19 233 THR A N 1
ATOM 1807 C CA . THR A 1 233 ? 10.874 -7.715 -15.824 1.00 90.19 233 THR A CA 1
ATOM 1808 C C . THR A 1 233 ? 11.943 -8.600 -16.469 1.00 90.19 233 THR A C 1
ATOM 1810 O O . THR A 1 233 ? 12.281 -8.406 -17.635 1.00 90.19 233 THR A O 1
ATOM 1813 N N . LEU A 1 234 ? 12.445 -9.605 -15.746 1.00 90.88 234 LEU A N 1
ATOM 1814 C CA . LEU A 1 234 ? 13.414 -10.562 -16.272 1.00 90.88 234 LEU A CA 1
ATOM 1815 C C . LEU A 1 234 ? 12.782 -11.438 -17.360 1.00 90.88 234 LEU A C 1
ATOM 1817 O O . LEU A 1 234 ? 13.377 -11.629 -18.421 1.00 90.88 234 LEU A O 1
ATOM 1821 N N . CYS A 1 235 ? 11.572 -11.949 -17.119 1.00 93.69 235 CYS A N 1
ATOM 1822 C CA . CYS A 1 235 ? 10.806 -12.687 -18.121 1.00 93.69 235 CYS A CA 1
ATOM 1823 C C . CYS A 1 235 ? 10.492 -11.810 -19.339 1.00 93.69 235 CYS A C 1
ATOM 1825 O O . CYS A 1 235 ? 10.691 -12.253 -20.468 1.00 93.69 235 CYS A O 1
ATOM 1827 N N . TYR A 1 236 ? 10.065 -10.563 -19.118 1.00 91.31 236 TYR A N 1
ATOM 1828 C CA . TYR A 1 236 ? 9.780 -9.593 -20.175 1.00 91.31 236 TYR A CA 1
ATOM 1829 C C . TYR A 1 236 ? 11.002 -9.371 -21.073 1.00 91.31 236 TYR A C 1
ATOM 1831 O O . TYR A 1 236 ? 10.909 -9.510 -22.291 1.00 91.31 236 TYR A O 1
ATOM 1839 N N . TYR A 1 237 ? 12.173 -9.151 -20.470 1.00 90.88 237 TYR A N 1
ATOM 1840 C CA . TYR A 1 237 ? 13.443 -9.019 -21.184 1.00 90.88 237 TYR A CA 1
ATOM 1841 C C . TYR A 1 237 ? 13.809 -10.283 -21.979 1.00 90.88 237 TYR A C 1
ATOM 1843 O O . TYR A 1 237 ? 14.171 -10.209 -23.154 1.00 90.88 237 TYR A O 1
ATOM 1851 N N . ARG A 1 238 ? 13.681 -11.471 -21.371 1.00 93.75 238 ARG A N 1
ATOM 1852 C CA . ARG A 1 238 ? 13.992 -12.756 -22.028 1.00 93.75 238 ARG A CA 1
ATOM 1853 C C . ARG A 1 238 ? 13.095 -13.060 -23.225 1.00 93.75 238 ARG A C 1
ATOM 1855 O O . ARG A 1 238 ? 13.529 -13.776 -24.121 1.00 93.75 238 ARG A O 1
ATOM 1862 N N . LEU A 1 239 ? 11.882 -12.519 -23.240 1.00 95.06 239 LEU A N 1
ATOM 1863 C CA . LEU A 1 239 ? 10.936 -12.624 -24.351 1.00 95.06 239 LEU A CA 1
ATOM 1864 C C . LEU A 1 239 ? 11.112 -11.509 -25.394 1.00 95.06 239 LEU A C 1
ATOM 1866 O O . LEU A 1 239 ? 10.251 -11.345 -26.254 1.00 95.06 239 LEU A O 1
ATOM 1870 N N . SER A 1 240 ? 12.207 -10.743 -25.317 1.00 94.00 240 SER A N 1
ATOM 1871 C CA . SER A 1 240 ? 12.467 -9.586 -26.180 1.00 94.00 240 SER A CA 1
ATOM 1872 C C . SER A 1 240 ? 11.338 -8.551 -26.135 1.00 94.00 240 SER A C 1
ATOM 1874 O O . SER A 1 240 ? 11.024 -7.913 -27.140 1.00 94.00 240 SER A O 1
ATOM 1876 N N . GLY A 1 241 ? 10.707 -8.399 -24.967 1.00 89.88 241 GLY A N 1
ATOM 1877 C CA . GLY A 1 241 ? 9.744 -7.340 -24.721 1.00 89.88 241 GLY A CA 1
ATOM 1878 C C . GLY A 1 241 ? 10.415 -5.979 -24.879 1.00 89.88 241 GLY A C 1
ATOM 1879 O O . GLY A 1 241 ? 11.480 -5.741 -24.315 1.00 89.88 241 GLY A O 1
ATOM 1880 N N . ALA A 1 242 ? 9.787 -5.102 -25.656 1.00 88.06 242 ALA A N 1
ATOM 1881 C CA . ALA A 1 242 ? 10.250 -3.742 -25.893 1.00 88.06 242 ALA A CA 1
ATOM 1882 C C . ALA A 1 242 ? 9.241 -2.727 -25.336 1.00 88.06 242 ALA A C 1
ATOM 1884 O O . ALA A 1 242 ? 8.043 -3.028 -25.290 1.00 88.06 242 ALA A O 1
ATOM 1885 N N . ASP A 1 243 ? 9.720 -1.576 -24.878 1.00 84.62 243 ASP A N 1
ATOM 1886 C CA . ASP A 1 243 ? 8.898 -0.454 -24.416 1.00 84.62 243 ASP A CA 1
ATOM 1887 C C . ASP A 1 243 ? 8.227 0.295 -25.589 1.00 84.62 243 ASP A C 1
ATOM 1889 O O . ASP A 1 243 ? 8.229 -0.174 -26.735 1.00 84.62 243 ASP A O 1
ATOM 1893 N N . GLU A 1 244 ? 7.609 1.440 -25.298 1.00 81.31 244 GLU A N 1
ATOM 1894 C CA . GLU A 1 244 ? 6.955 2.295 -26.292 1.00 81.31 244 GLU A CA 1
ATOM 1895 C C . GLU A 1 244 ? 7.927 2.817 -27.369 1.00 81.31 244 GLU A C 1
ATOM 1897 O O . GLU A 1 244 ? 7.519 3.022 -28.515 1.00 81.31 244 GLU A O 1
ATOM 1902 N N . ASP A 1 245 ? 9.209 2.973 -27.024 1.00 83.88 245 ASP A N 1
ATOM 1903 C CA . ASP A 1 245 ? 10.283 3.469 -27.893 1.00 83.88 245 ASP A CA 1
ATOM 1904 C C . ASP A 1 245 ? 11.048 2.333 -28.607 1.00 83.88 245 ASP A C 1
ATOM 1906 O O . ASP A 1 245 ? 11.953 2.583 -29.410 1.00 83.88 245 ASP A O 1
ATOM 1910 N N . GLY A 1 246 ? 10.705 1.070 -28.334 1.00 85.56 246 GLY A N 1
ATOM 1911 C CA . GLY A 1 246 ? 11.398 -0.100 -28.871 1.00 85.56 246 GLY A CA 1
ATOM 1912 C C . GLY A 1 246 ? 12.654 -0.512 -28.089 1.00 85.56 246 GLY A C 1
ATOM 1913 O O . GLY A 1 246 ? 13.384 -1.399 -28.538 1.00 85.56 246 GLY A O 1
ATOM 1914 N N . ALA A 1 247 ? 12.923 0.087 -26.929 1.00 86.12 247 ALA A N 1
ATOM 1915 C CA . ALA A 1 247 ? 14.016 -0.308 -26.052 1.00 86.12 247 ALA A CA 1
ATOM 1916 C C . ALA A 1 247 ? 13.674 -1.602 -25.296 1.00 86.12 247 ALA A C 1
ATOM 1918 O O . ALA A 1 247 ? 12.567 -1.791 -24.803 1.00 86.12 247 ALA A O 1
ATOM 1919 N N . LEU A 1 248 ? 14.653 -2.501 -25.161 1.00 86.44 248 LEU A N 1
ATOM 1920 C CA . LEU A 1 248 ? 14.487 -3.782 -24.452 1.00 86.44 248 LEU A CA 1
ATOM 1921 C C . LEU A 1 248 ? 14.496 -3.648 -22.919 1.00 86.44 248 LEU A C 1
ATOM 1923 O O . LEU A 1 248 ? 14.337 -4.639 -22.206 1.00 86.44 248 LEU A O 1
ATOM 1927 N N . TYR A 1 249 ? 14.720 -2.441 -22.402 1.00 78.94 249 TYR A N 1
ATOM 1928 C CA . TYR A 1 249 ? 14.728 -2.146 -20.977 1.00 78.94 249 TYR A CA 1
ATOM 1929 C C . TYR A 1 249 ? 13.589 -1.183 -20.643 1.00 78.94 249 TYR A C 1
ATOM 1931 O O . TYR A 1 249 ? 13.396 -0.183 -21.318 1.00 78.94 249 TYR A O 1
ATOM 1939 N N . ILE A 1 250 ? 12.862 -1.471 -19.563 1.00 78.25 250 ILE A N 1
ATOM 1940 C CA . ILE A 1 250 ? 11.771 -0.612 -19.067 1.00 78.25 250 ILE A CA 1
ATOM 1941 C C . ILE A 1 250 ? 12.358 0.621 -18.370 1.00 78.25 250 ILE A C 1
ATOM 1943 O O . ILE A 1 250 ? 11.923 1.752 -18.552 1.00 78.25 250 ILE A O 1
ATOM 1947 N N . PHE A 1 251 ? 13.409 0.398 -17.581 1.00 77.31 251 PHE A N 1
ATOM 1948 C CA . PHE A 1 251 ? 14.203 1.452 -16.971 1.00 77.31 251 PHE A CA 1
ATOM 1949 C C . PHE A 1 251 ? 15.655 1.223 -17.354 1.00 77.31 251 PHE A C 1
ATOM 1951 O O . PHE A 1 251 ? 16.153 0.111 -17.200 1.00 77.31 251 PHE A O 1
ATOM 1958 N N . ALA A 1 252 ? 16.373 2.272 -17.759 1.00 79.44 252 ALA A N 1
ATOM 1959 C CA . ALA A 1 252 ? 17.806 2.165 -18.068 1.00 79.44 252 ALA A CA 1
ATOM 1960 C C . ALA A 1 252 ? 18.621 1.588 -16.889 1.00 79.44 252 ALA A C 1
ATOM 1962 O O . ALA A 1 252 ? 19.639 0.930 -17.066 1.00 79.44 252 ALA A O 1
ATOM 1963 N N . LYS A 1 253 ? 18.136 1.808 -15.663 1.00 76.00 253 LYS A N 1
ATOM 1964 C CA . LYS A 1 253 ? 18.694 1.280 -14.410 1.00 76.00 253 LYS A CA 1
ATOM 1965 C C . LYS A 1 253 ? 18.436 -0.217 -14.186 1.00 76.00 253 LYS A C 1
ATOM 1967 O O . LYS A 1 253 ? 19.122 -0.834 -13.382 1.00 76.00 253 LYS A O 1
ATOM 1972 N N . LEU A 1 254 ? 17.448 -0.788 -14.867 1.00 78.94 254 LEU A N 1
ATOM 1973 C CA . LEU A 1 254 ? 17.089 -2.210 -14.857 1.00 78.94 254 LEU A CA 1
ATOM 1974 C C . LEU A 1 254 ? 17.448 -2.865 -16.198 1.00 78.94 254 LEU A C 1
ATOM 1976 O O . LEU A 1 254 ? 16.760 -3.772 -16.661 1.00 78.94 254 LEU A O 1
ATOM 1980 N N . ASP A 1 255 ? 18.526 -2.403 -16.833 1.00 86.31 255 ASP A N 1
ATOM 1981 C CA . ASP A 1 255 ? 19.035 -3.039 -18.039 1.00 86.31 255 ASP A CA 1
ATOM 1982 C C . ASP A 1 255 ? 19.649 -4.408 -17.705 1.00 86.31 255 ASP A C 1
ATOM 1984 O O . ASP A 1 255 ? 20.768 -4.520 -17.197 1.00 86.31 255 ASP A O 1
ATOM 1988 N N . TRP A 1 256 ? 18.898 -5.469 -18.002 1.00 87.38 256 TRP A N 1
ATOM 1989 C CA . TRP A 1 256 ? 19.322 -6.854 -17.804 1.00 87.38 256 TRP A CA 1
ATOM 1990 C C . TRP A 1 256 ? 20.433 -7.297 -18.767 1.00 87.38 256 TRP A C 1
ATOM 1992 O O . TRP A 1 256 ? 21.032 -8.350 -18.535 1.00 87.38 256 TRP A O 1
ATOM 2002 N N . ALA A 1 257 ? 20.763 -6.509 -19.799 1.00 88.81 257 ALA A N 1
ATOM 2003 C CA . ALA A 1 257 ? 21.982 -6.711 -20.580 1.00 88.81 257 ALA A CA 1
ATOM 2004 C C . ALA A 1 257 ? 23.244 -6.389 -19.756 1.00 88.81 257 ALA A C 1
ATOM 2006 O O . ALA A 1 257 ? 24.302 -6.973 -19.993 1.00 88.81 257 ALA A O 1
ATOM 2007 N N . SER A 1 258 ? 23.121 -5.516 -18.746 1.00 87.56 258 SER A N 1
ATOM 2008 C CA . SER A 1 258 ? 24.175 -5.159 -17.791 1.00 87.56 258 SER A CA 1
ATOM 2009 C C . SER A 1 258 ? 23.767 -5.539 -16.358 1.00 87.56 258 SER A C 1
ATOM 2011 O O . SER A 1 258 ? 23.376 -4.687 -15.548 1.00 87.56 258 SER A O 1
ATOM 2013 N N . PRO A 1 259 ? 23.877 -6.831 -15.985 1.00 84.12 259 PRO A N 1
ATOM 2014 C CA . PRO A 1 259 ? 23.313 -7.352 -14.740 1.00 84.12 259 PRO A CA 1
ATOM 2015 C C . PRO A 1 259 ? 23.873 -6.675 -13.485 1.00 84.12 259 PRO A C 1
ATOM 2017 O O . PRO A 1 259 ? 23.190 -6.639 -12.465 1.00 84.12 259 PRO A O 1
ATOM 2020 N N . GLY A 1 260 ? 25.081 -6.102 -13.540 1.00 84.94 260 GLY A N 1
ATOM 2021 C CA . GLY A 1 260 ? 25.672 -5.375 -12.414 1.00 84.94 260 GLY A CA 1
ATOM 2022 C C . GLY A 1 260 ? 24.855 -4.149 -11.989 1.00 84.94 260 GLY A C 1
ATOM 2023 O O . GLY A 1 260 ? 24.606 -3.965 -10.799 1.00 84.94 260 GLY A O 1
ATOM 2024 N N . SER A 1 261 ? 24.382 -3.346 -12.950 1.00 77.88 261 SER A N 1
ATOM 2025 C CA . SER A 1 261 ? 23.569 -2.154 -12.662 1.00 77.88 261 SER A CA 1
ATOM 2026 C C . SER A 1 261 ? 22.169 -2.540 -12.175 1.00 77.88 261 SER A C 1
ATOM 2028 O O . SER A 1 261 ? 21.739 -2.097 -11.105 1.00 77.88 261 SER A O 1
ATOM 2030 N N . ALA A 1 262 ? 21.518 -3.466 -12.889 1.00 80.12 262 ALA A N 1
ATOM 2031 C CA . ALA A 1 262 ? 20.190 -3.969 -12.542 1.00 80.12 262 ALA A CA 1
ATOM 2032 C C . ALA A 1 262 ? 20.154 -4.617 -11.148 1.00 80.12 262 ALA A C 1
ATOM 2034 O O . ALA A 1 262 ? 19.229 -4.370 -10.371 1.00 80.12 262 ALA A O 1
ATOM 2035 N N . THR A 1 263 ? 21.187 -5.390 -10.791 1.00 81.50 263 THR A N 1
ATOM 2036 C CA . THR A 1 263 ? 21.309 -6.014 -9.463 1.00 81.50 263 THR A CA 1
ATOM 2037 C C . THR A 1 263 ? 21.500 -4.968 -8.369 1.00 81.50 263 THR A C 1
ATOM 2039 O O . THR A 1 263 ? 20.889 -5.085 -7.310 1.00 81.50 263 THR A O 1
ATOM 2042 N N . GLY A 1 264 ? 22.300 -3.924 -8.614 1.00 81.12 264 GLY A N 1
ATOM 2043 C CA . GLY A 1 264 ? 22.512 -2.844 -7.647 1.00 81.12 264 GLY A CA 1
ATOM 2044 C C . GLY A 1 264 ? 21.227 -2.076 -7.334 1.00 81.12 264 GLY A C 1
ATOM 2045 O O . GLY A 1 264 ? 20.896 -1.869 -6.168 1.00 81.12 264 GLY A O 1
ATOM 2046 N N . VAL A 1 265 ? 20.464 -1.712 -8.366 1.00 78.44 265 VAL A N 1
ATOM 2047 C CA . VAL A 1 265 ? 19.190 -0.984 -8.227 1.00 78.44 265 VAL A CA 1
ATOM 2048 C C . VAL A 1 265 ? 18.139 -1.862 -7.559 1.00 78.44 265 VAL A C 1
ATOM 2050 O O . VAL A 1 265 ? 17.470 -1.428 -6.627 1.00 78.44 265 VAL A O 1
ATOM 2053 N N . THR A 1 266 ? 18.056 -3.125 -7.969 1.00 78.75 266 THR A N 1
ATOM 2054 C CA . THR A 1 266 ? 17.201 -4.132 -7.337 1.00 78.75 266 THR A CA 1
ATOM 2055 C C . THR A 1 266 ? 17.526 -4.292 -5.852 1.00 78.75 266 THR A C 1
ATOM 2057 O O . THR A 1 266 ? 16.642 -4.187 -5.003 1.00 78.75 266 THR A O 1
ATOM 2060 N N . GLY A 1 267 ? 18.801 -4.503 -5.519 1.00 81.00 267 GLY A N 1
ATOM 2061 C CA . GLY A 1 267 ? 19.264 -4.660 -4.143 1.00 81.00 267 GLY A CA 1
ATOM 2062 C C . GLY A 1 267 ? 18.987 -3.421 -3.294 1.00 81.00 267 GLY A C 1
ATOM 2063 O O . GLY A 1 267 ? 18.514 -3.551 -2.166 1.00 81.00 267 GLY A O 1
ATOM 2064 N N . ALA A 1 268 ? 19.198 -2.225 -3.849 1.00 79.12 268 ALA A N 1
ATOM 2065 C CA . ALA A 1 268 ? 18.854 -0.968 -3.194 1.00 79.12 268 ALA A CA 1
ATOM 2066 C C . ALA A 1 268 ? 17.346 -0.868 -2.923 1.00 79.12 268 ALA A C 1
ATOM 2068 O O . ALA A 1 268 ? 16.958 -0.540 -1.805 1.00 79.12 268 ALA A O 1
ATOM 2069 N N . THR A 1 269 ? 16.495 -1.227 -3.885 1.00 77.06 269 THR A N 1
ATOM 2070 C CA . THR A 1 269 ? 15.037 -1.260 -3.701 1.00 77.06 269 THR A CA 1
ATOM 2071 C C . THR A 1 269 ? 14.616 -2.218 -2.586 1.00 77.06 269 THR A C 1
ATOM 2073 O O . THR A 1 269 ? 13.793 -1.850 -1.752 1.00 77.06 269 THR A O 1
ATOM 2076 N N . PHE A 1 270 ? 15.206 -3.413 -2.495 1.00 78.69 270 PHE A N 1
ATOM 2077 C CA . PHE A 1 270 ? 14.921 -4.345 -1.396 1.00 78.69 270 PHE A CA 1
ATOM 2078 C C . PHE A 1 270 ? 15.411 -3.839 -0.038 1.00 78.69 270 PHE A C 1
ATOM 2080 O O . PHE A 1 270 ? 14.682 -3.915 0.954 1.00 78.69 270 PHE A O 1
ATOM 2087 N N . ALA A 1 271 ? 16.640 -3.325 0.019 1.00 77.44 271 ALA A N 1
ATOM 2088 C CA . ALA A 1 271 ? 17.244 -2.853 1.259 1.00 77.44 271 ALA A CA 1
ATOM 2089 C C . ALA A 1 271 ? 16.525 -1.606 1.798 1.00 77.44 271 ALA A C 1
ATOM 2091 O O . ALA A 1 271 ? 16.185 -1.539 2.980 1.00 77.44 271 ALA A O 1
ATOM 2092 N N . ILE A 1 272 ? 16.254 -0.636 0.924 1.00 74.38 272 ILE A N 1
ATOM 2093 C CA . ILE A 1 272 ? 15.584 0.618 1.274 1.00 74.38 272 ILE A CA 1
ATOM 2094 C C . ILE A 1 272 ? 14.089 0.373 1.481 1.00 74.38 272 ILE A C 1
ATOM 2096 O O . ILE A 1 272 ? 13.546 0.709 2.533 1.00 74.38 272 ILE A O 1
ATOM 2100 N N . GLY A 1 273 ? 13.432 -0.244 0.500 1.00 70.12 273 GLY A N 1
ATOM 2101 C CA . GLY A 1 273 ? 11.983 -0.413 0.469 1.00 70.12 273 GLY A CA 1
ATOM 2102 C C . GLY A 1 273 ? 11.451 -1.430 1.469 1.00 70.12 273 GLY A C 1
ATOM 2103 O O . GLY A 1 273 ? 10.459 -1.173 2.145 1.00 70.12 273 GLY A O 1
ATOM 2104 N N . GLY A 1 274 ? 12.117 -2.578 1.587 1.00 73.31 274 GLY A N 1
ATOM 2105 C CA . GLY A 1 274 ? 11.694 -3.651 2.483 1.00 73.31 274 GLY A CA 1
ATOM 2106 C C . GLY A 1 274 ? 12.172 -3.427 3.912 1.00 73.31 274 GLY A C 1
ATOM 2107 O O . GLY A 1 274 ? 11.364 -3.327 4.833 1.00 73.31 274 GLY A O 1
ATOM 2108 N N . ALA A 1 275 ? 13.489 -3.338 4.108 1.00 74.38 275 ALA A N 1
ATOM 2109 C CA . ALA A 1 275 ? 14.070 -3.358 5.448 1.00 74.38 275 ALA A CA 1
ATOM 2110 C C . ALA A 1 275 ? 14.014 -1.991 6.144 1.00 74.38 275 ALA A C 1
ATOM 2112 O O . ALA A 1 275 ? 13.467 -1.892 7.242 1.00 74.38 275 ALA A O 1
ATOM 2113 N N . LEU A 1 276 ? 14.543 -0.929 5.524 1.00 79.00 276 LEU A N 1
ATOM 2114 C CA . LEU A 1 276 ? 14.634 0.378 6.187 1.00 79.00 276 LEU A CA 1
ATOM 2115 C C . LEU A 1 276 ? 13.259 0.990 6.451 1.00 79.00 276 LEU A C 1
ATOM 2117 O O . LEU A 1 276 ? 12.994 1.393 7.582 1.00 79.00 276 LEU A O 1
ATOM 2121 N N . LEU A 1 277 ? 12.364 1.004 5.458 1.00 79.56 277 LEU A N 1
ATOM 2122 C CA . LEU A 1 277 ? 11.019 1.549 5.661 1.00 79.56 277 LEU A CA 1
ATOM 2123 C C . LEU A 1 277 ? 10.236 0.763 6.711 1.00 79.56 277 LEU A C 1
ATOM 2125 O O . LEU A 1 277 ? 9.607 1.379 7.566 1.00 79.56 277 LEU A O 1
ATOM 2129 N N . SER A 1 278 ? 10.330 -0.568 6.726 1.00 76.19 278 SER A N 1
ATOM 2130 C CA . SER A 1 278 ? 9.646 -1.370 7.746 1.00 76.19 278 SER A CA 1
ATOM 2131 C C . SER A 1 278 ? 10.224 -1.156 9.145 1.00 76.19 278 SER A C 1
ATOM 2133 O O . SER A 1 278 ? 9.471 -1.117 10.118 1.00 76.19 278 SER A O 1
ATOM 2135 N N . LEU A 1 279 ? 11.540 -0.961 9.274 1.00 77.62 279 LEU A N 1
ATOM 2136 C CA . LEU A 1 279 ? 12.175 -0.631 10.553 1.00 77.62 279 LEU A CA 1
ATOM 2137 C C . LEU A 1 279 ? 11.774 0.764 11.040 1.00 77.62 279 LEU A C 1
ATOM 2139 O O . LEU A 1 279 ? 11.360 0.907 12.192 1.00 77.62 279 LEU A O 1
ATOM 2143 N N . CYS A 1 280 ? 11.832 1.773 10.166 1.00 80.94 280 CYS A N 1
ATOM 2144 C CA . CYS A 1 280 ? 11.338 3.119 10.455 1.00 80.94 280 CYS A CA 1
ATOM 2145 C C . CYS A 1 280 ? 9.868 3.074 10.870 1.00 80.94 280 CYS A C 1
ATOM 2147 O O . CYS A 1 280 ? 9.473 3.714 11.841 1.00 80.94 280 CYS A O 1
ATOM 2149 N N . TRP A 1 281 ? 9.073 2.255 10.191 1.00 79.31 281 TRP A N 1
ATOM 2150 C CA . TRP A 1 281 ? 7.664 2.088 10.483 1.00 79.31 281 TRP A CA 1
ATOM 2151 C C . TRP A 1 281 ? 7.411 1.458 11.856 1.00 79.31 281 TRP A C 1
ATOM 2153 O O . TRP A 1 281 ? 6.575 1.937 12.629 1.00 79.31 281 TRP A O 1
ATOM 2163 N N . CYS A 1 282 ? 8.158 0.409 12.197 1.00 75.62 282 CYS A N 1
ATOM 2164 C CA . CYS A 1 282 ? 8.087 -0.215 13.513 1.00 75.62 282 CYS A CA 1
ATOM 2165 C C . CYS A 1 282 ? 8.502 0.767 14.614 1.00 75.62 282 CYS A C 1
ATOM 2167 O O . CYS A 1 282 ? 7.842 0.832 15.653 1.00 75.62 282 CYS A O 1
ATOM 2169 N N . ALA A 1 283 ? 9.531 1.582 14.366 1.00 79.75 283 ALA A N 1
ATOM 2170 C CA . ALA A 1 283 ? 9.961 2.634 15.279 1.00 79.75 283 ALA A CA 1
ATOM 2171 C C . ALA A 1 283 ? 8.888 3.725 15.448 1.00 79.75 283 ALA A C 1
ATOM 2173 O O . ALA A 1 283 ? 8.547 4.072 16.578 1.00 79.75 283 ALA A O 1
ATOM 2174 N N . CYS A 1 284 ? 8.290 4.216 14.358 1.00 78.62 284 CYS A N 1
ATOM 2175 C CA . CYS A 1 284 ? 7.197 5.190 14.400 1.00 78.62 284 CYS A CA 1
ATOM 2176 C C . CYS A 1 284 ? 5.969 4.637 15.128 1.00 78.62 284 CYS A C 1
ATOM 2178 O O . CYS A 1 284 ? 5.398 5.320 15.974 1.00 78.62 284 CYS A O 1
ATOM 2180 N N . SER A 1 285 ? 5.585 3.389 14.859 1.00 74.75 285 SER A N 1
ATOM 2181 C CA . SER A 1 285 ? 4.458 2.735 15.531 1.00 74.75 285 SER A CA 1
ATOM 2182 C C . SER A 1 285 ? 4.719 2.568 17.031 1.00 74.75 285 SER A C 1
ATOM 2184 O O . SER A 1 285 ? 3.830 2.824 17.845 1.00 74.75 285 SER A O 1
ATOM 2186 N N . ALA A 1 286 ? 5.942 2.192 17.417 1.00 74.69 286 ALA A N 1
ATOM 2187 C CA . ALA A 1 286 ? 6.351 2.113 18.817 1.00 74.69 286 ALA A CA 1
ATOM 2188 C C . ALA A 1 286 ? 6.332 3.491 19.497 1.00 74.69 286 ALA A C 1
ATOM 2190 O O . ALA A 1 286 ? 5.833 3.611 20.615 1.00 74.69 286 ALA A O 1
ATOM 2191 N N . LEU A 1 287 ? 6.798 4.538 18.808 1.00 76.06 287 LEU A N 1
ATOM 2192 C CA . LEU A 1 287 ? 6.777 5.910 19.310 1.00 76.06 287 LEU A CA 1
ATOM 2193 C C . LEU A 1 287 ? 5.341 6.413 19.505 1.00 76.06 287 LEU A C 1
ATOM 2195 O O . LEU A 1 287 ? 5.004 6.911 20.575 1.00 76.06 287 LEU A O 1
ATOM 2199 N N . VAL A 1 288 ? 4.469 6.228 18.509 1.00 74.50 288 VAL A N 1
ATOM 2200 C CA . VAL A 1 288 ? 3.050 6.614 18.589 1.00 74.50 288 VAL A CA 1
ATOM 2201 C C . VAL A 1 288 ? 2.347 5.881 19.729 1.00 74.50 288 VAL A C 1
ATOM 2203 O O . VAL A 1 288 ? 1.578 6.499 20.463 1.00 74.50 288 VAL A O 1
ATOM 2206 N N . ARG A 1 289 ? 2.631 4.585 19.922 1.00 71.12 289 ARG A N 1
ATOM 2207 C CA . ARG A 1 289 ? 2.111 3.818 21.064 1.00 71.12 289 ARG A CA 1
ATOM 2208 C C . ARG A 1 289 ? 2.621 4.359 22.394 1.00 71.12 289 ARG A C 1
ATOM 2210 O O . ARG A 1 289 ? 1.822 4.573 23.298 1.00 71.12 289 ARG A O 1
ATOM 2217 N N . SER A 1 290 ? 3.918 4.648 22.486 1.00 74.69 290 SER A N 1
ATOM 2218 C CA . SER A 1 290 ? 4.522 5.224 23.688 1.00 74.69 290 SER A CA 1
ATOM 2219 C C . SER A 1 290 ? 3.899 6.570 24.052 1.00 74.69 290 SER A C 1
ATOM 2221 O O . SER A 1 290 ? 3.671 6.823 25.232 1.00 74.69 290 SER A O 1
ATOM 2223 N N . VAL A 1 291 ? 3.579 7.409 23.062 1.00 73.50 291 VAL A N 1
ATOM 2224 C CA . VAL A 1 291 ? 2.879 8.680 23.281 1.00 73.50 291 VAL A CA 1
ATOM 2225 C C . VAL A 1 291 ? 1.428 8.441 23.709 1.00 73.50 291 VAL A C 1
ATOM 2227 O O . VAL A 1 291 ? 0.972 9.078 24.657 1.00 73.50 291 VAL A O 1
ATOM 2230 N N . SER A 1 292 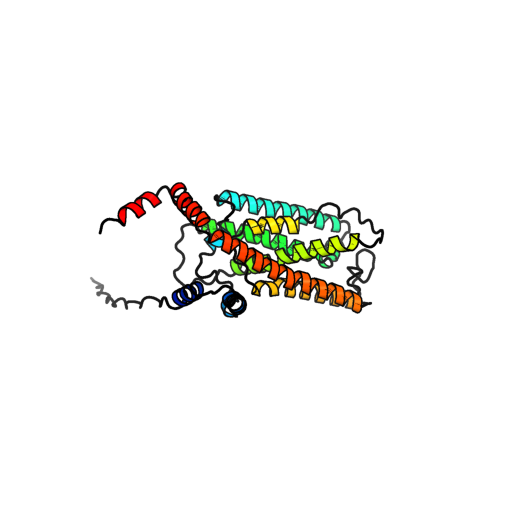? 0.707 7.505 23.080 1.00 69.81 292 SER A N 1
ATOM 2231 C CA . SER A 1 292 ? -0.682 7.197 23.462 1.00 69.81 292 SER A CA 1
ATOM 2232 C C . SER A 1 292 ? -0.815 6.520 24.828 1.00 69.81 292 SER A C 1
ATOM 2234 O O . SER A 1 292 ? -1.846 6.657 25.475 1.00 69.81 292 SER A O 1
ATOM 2236 N N . ASP A 1 293 ? 0.218 5.822 25.299 1.00 69.81 293 ASP A N 1
ATOM 2237 C CA . ASP A 1 293 ? 0.212 5.184 26.620 1.00 69.81 293 ASP A CA 1
ATOM 2238 C C . ASP A 1 293 ? 0.467 6.178 27.765 1.00 69.81 293 ASP A C 1
ATOM 2240 O O . ASP A 1 293 ? 0.318 5.824 28.941 1.00 69.81 293 ASP A O 1
ATOM 2244 N N . THR A 1 294 ? 0.819 7.431 27.452 1.00 78.38 294 THR A N 1
ATOM 2245 C CA . THR A 1 294 ? 1.000 8.466 28.472 1.00 78.38 294 THR A CA 1
ATOM 2246 C C . THR A 1 294 ? -0.311 8.768 29.203 1.00 78.38 294 THR A C 1
ATOM 2248 O O . THR A 1 294 ? -1.395 8.828 28.622 1.00 78.38 294 THR A O 1
ATOM 2251 N N . GLU A 1 295 ? -0.215 9.018 30.510 1.00 74.00 295 GLU A N 1
ATOM 2252 C CA . GLU A 1 295 ? -1.363 9.348 31.369 1.00 74.00 295 GLU A CA 1
ATOM 2253 C C . GLU A 1 295 ? -2.158 10.569 30.876 1.00 74.00 295 GLU A C 1
ATOM 2255 O O . GLU A 1 295 ? -3.361 10.671 31.109 1.00 74.00 295 GLU A O 1
ATOM 2260 N N . ALA A 1 296 ? -1.509 11.484 30.151 1.00 71.88 296 ALA A N 1
ATOM 2261 C CA . ALA A 1 296 ? -2.172 12.617 29.516 1.00 71.88 296 ALA A CA 1
ATOM 2262 C C . ALA A 1 296 ? -3.210 12.162 28.478 1.00 71.88 296 ALA A C 1
ATOM 2264 O O . ALA A 1 296 ? -4.331 12.671 28.464 1.00 71.88 296 ALA A O 1
ATOM 2265 N N . TRP A 1 297 ? -2.869 11.168 27.659 1.00 70.38 297 TRP A N 1
ATOM 2266 C CA . TRP A 1 297 ? -3.769 10.640 26.641 1.00 70.38 297 TRP A CA 1
ATOM 2267 C C . TRP A 1 297 ? -4.942 9.878 27.262 1.00 70.38 297 TRP A C 1
ATOM 2269 O O . TRP A 1 297 ? -6.094 10.134 26.917 1.00 70.38 297 TRP A O 1
ATOM 2279 N N . LYS A 1 298 ? -4.677 9.048 28.280 1.00 76.31 298 LYS A N 1
ATOM 2280 C CA . LYS A 1 298 ? -5.734 8.346 29.034 1.00 76.31 298 LYS A CA 1
ATOM 2281 C C . LYS A 1 298 ? -6.723 9.311 29.689 1.00 76.31 298 LYS A C 1
ATOM 2283 O O . LYS A 1 298 ? -7.922 9.047 29.707 1.00 76.31 298 LYS A O 1
ATOM 2288 N N . ARG A 1 299 ? -6.249 10.451 30.207 1.00 78.94 299 ARG A N 1
ATOM 2289 C CA . ARG A 1 299 ? -7.117 11.504 30.769 1.00 78.94 299 ARG A CA 1
ATOM 2290 C C . ARG A 1 299 ? -8.000 12.150 29.703 1.00 78.94 299 ARG A C 1
ATOM 2292 O O . ARG A 1 299 ? -9.168 12.417 29.978 1.00 78.94 299 ARG A O 1
ATOM 2299 N N . ILE A 1 300 ? -7.470 12.371 28.500 1.00 75.56 300 ILE A N 1
ATOM 2300 C CA . ILE A 1 300 ? -8.243 12.889 27.363 1.00 75.56 300 ILE A CA 1
ATOM 2301 C C . ILE A 1 300 ? -9.300 11.867 26.928 1.00 75.56 300 ILE A C 1
ATOM 2303 O O . ILE A 1 300 ? -10.454 12.244 26.737 1.00 75.56 300 ILE A O 1
ATOM 2307 N N . GLU A 1 301 ? -8.949 10.582 26.832 1.00 73.25 301 GLU A N 1
ATOM 2308 C CA . GLU A 1 301 ? -9.900 9.512 26.501 1.00 73.25 301 GLU A CA 1
ATOM 2309 C C . GLU A 1 301 ? -10.992 9.363 27.565 1.00 73.25 301 GLU A C 1
ATOM 2311 O O . GLU A 1 301 ? -12.172 9.288 27.222 1.00 73.25 301 GLU A O 1
ATOM 2316 N N . ALA A 1 302 ? -10.634 9.407 28.852 1.00 75.44 302 ALA A N 1
ATOM 2317 C CA . ALA A 1 302 ? -11.595 9.361 29.950 1.00 75.44 302 ALA A CA 1
ATOM 2318 C C . ALA A 1 302 ? -12.558 10.559 29.916 1.00 75.44 302 ALA A C 1
ATOM 2320 O O . ALA A 1 302 ? -13.771 10.379 30.015 1.00 75.44 302 ALA A O 1
ATOM 2321 N N . ALA A 1 303 ? -12.045 11.777 29.714 1.00 74.94 303 ALA A N 1
ATOM 2322 C CA . ALA A 1 303 ? -12.880 12.969 29.561 1.00 74.94 303 ALA A CA 1
ATOM 2323 C C . ALA A 1 303 ? -13.783 12.882 28.317 1.00 74.94 303 ALA A C 1
ATOM 2325 O O . ALA A 1 303 ? -14.927 13.334 28.336 1.00 74.94 303 ALA A O 1
ATOM 2326 N N . HIS A 1 304 ? -13.295 12.263 27.242 1.00 68.44 304 HIS A N 1
ATOM 2327 C CA . HIS A 1 304 ? -14.038 12.094 26.000 1.00 68.44 304 HIS A CA 1
ATOM 2328 C C . HIS A 1 304 ? -15.158 11.050 26.108 1.00 68.44 304 HIS A C 1
ATOM 2330 O O . HIS A 1 304 ? -16.278 11.306 25.663 1.00 68.44 304 HIS A O 1
ATOM 2336 N N . ALA A 1 305 ? -14.897 9.911 26.754 1.00 69.50 305 ALA A N 1
ATOM 2337 C CA . ALA A 1 305 ? -15.901 8.882 27.021 1.00 69.50 305 ALA A CA 1
ATOM 2338 C C . ALA A 1 305 ? -17.085 9.436 27.832 1.00 69.50 305 ALA A C 1
ATOM 2340 O O . ALA A 1 305 ? -18.231 9.049 27.603 1.00 69.50 305 ALA A O 1
ATOM 2341 N N . MET A 1 306 ? -16.827 10.402 28.722 1.00 67.44 306 MET A N 1
ATOM 2342 C CA . MET A 1 306 ? -17.872 11.097 29.480 1.00 67.44 306 MET A CA 1
ATOM 2343 C C . MET A 1 306 ? -18.738 12.040 28.628 1.00 67.44 306 MET A C 1
ATOM 2345 O O . MET A 1 306 ? -19.874 12.309 29.013 1.00 67.44 306 MET A O 1
ATOM 2349 N N . LEU A 1 307 ? -18.230 12.549 27.499 1.00 69.38 307 LEU A N 1
ATOM 2350 C CA . LEU A 1 307 ? -18.942 13.498 26.631 1.00 69.38 307 LEU A CA 1
ATOM 2351 C C . LEU A 1 307 ? -19.754 12.813 25.525 1.00 69.38 307 LEU A C 1
ATOM 2353 O O . LEU A 1 307 ? -20.811 13.313 25.152 1.00 69.38 307 LEU A O 1
ATOM 2357 N N . VAL A 1 308 ? -19.267 11.691 24.985 1.00 60.06 308 VAL A N 1
ATOM 2358 C CA . VAL A 1 308 ? -19.850 11.060 23.784 1.00 60.06 308 VAL A CA 1
ATOM 2359 C C . VAL A 1 308 ? -20.907 10.005 24.103 1.00 60.06 308 VAL A C 1
ATOM 2361 O O . VAL A 1 308 ? -21.785 9.760 23.281 1.00 60.06 308 VAL A O 1
ATOM 2364 N N . LEU A 1 309 ? -20.874 9.402 25.293 1.00 53.97 309 LEU A N 1
ATOM 2365 C CA . LEU A 1 309 ? -21.869 8.415 25.710 1.00 53.97 309 LEU A CA 1
ATOM 2366 C C . LEU A 1 309 ? -22.816 9.030 26.749 1.00 53.97 309 LEU A C 1
ATOM 2368 O O . LEU A 1 309 ? -22.595 8.852 27.951 1.00 53.97 309 LEU A O 1
ATOM 2372 N N . PRO A 1 310 ? -23.908 9.702 26.332 1.00 51.06 310 PRO A N 1
ATOM 2373 C CA . PRO A 1 310 ? -24.884 10.271 27.263 1.00 51.06 310 PRO A CA 1
ATOM 2374 C C . PRO A 1 310 ? -25.518 9.226 28.208 1.00 51.06 310 PRO A C 1
ATOM 2376 O O . PRO A 1 310 ? -26.056 9.598 29.246 1.00 51.06 310 PRO A O 1
ATOM 2379 N N . GLY A 1 311 ? -25.391 7.921 27.919 1.00 52.84 311 GLY A N 1
ATOM 2380 C CA . GLY A 1 311 ? -25.823 6.821 28.795 1.00 52.84 311 GLY A CA 1
ATOM 2381 C C . GLY A 1 311 ? -24.773 6.266 29.776 1.00 52.84 311 GLY A C 1
ATOM 2382 O O . GLY A 1 311 ? -25.147 5.630 30.760 1.00 52.84 311 GLY A O 1
ATOM 2383 N N . ALA A 1 312 ? -23.469 6.512 29.581 1.00 49.59 312 ALA A N 1
ATOM 2384 C CA . ALA A 1 312 ? -22.418 5.905 30.418 1.00 49.59 312 ALA A CA 1
ATOM 2385 C C . ALA A 1 312 ? -22.393 6.458 31.856 1.00 49.59 312 ALA A C 1
ATOM 2387 O O . ALA A 1 312 ? -21.956 5.782 32.791 1.00 49.59 312 ALA A O 1
ATOM 2388 N N . ARG A 1 313 ? -22.932 7.668 32.057 1.00 54.00 313 ARG A N 1
ATOM 2389 C CA . ARG A 1 313 ? -23.052 8.307 33.376 1.00 54.00 313 ARG A CA 1
ATOM 2390 C C . ARG A 1 313 ? -23.920 7.510 34.356 1.00 54.00 313 ARG A C 1
ATOM 2392 O O . ARG A 1 313 ? -23.676 7.578 35.558 1.00 54.00 313 ARG A O 1
ATOM 2399 N N . ASN A 1 314 ? -24.893 6.743 33.861 1.00 55.12 314 ASN A N 1
ATOM 2400 C CA . ASN A 1 314 ? -25.824 6.004 34.718 1.00 55.12 314 ASN A CA 1
ATOM 2401 C C . ASN A 1 314 ? -25.247 4.670 35.217 1.00 55.12 314 ASN A C 1
ATOM 2403 O O . ASN A 1 314 ? -25.540 4.280 36.344 1.00 55.12 314 ASN A O 1
ATOM 2407 N N . HIS A 1 315 ? -24.366 4.016 34.453 1.00 53.31 315 HIS A N 1
ATOM 2408 C CA . HIS A 1 315 ? -23.762 2.744 34.872 1.00 53.31 315 HIS A CA 1
ATOM 2409 C C . HIS A 1 315 ? -22.633 2.907 35.898 1.00 53.31 315 HIS A C 1
ATOM 2411 O O . HIS A 1 315 ? -22.544 2.103 36.822 1.00 53.31 315 HIS A O 1
ATOM 2417 N N . MET A 1 316 ? -21.822 3.970 35.827 1.00 53.78 316 MET A N 1
ATOM 2418 C CA . MET A 1 316 ? -20.787 4.203 36.851 1.00 53.78 316 MET A CA 1
ATOM 2419 C C . MET A 1 316 ? -21.359 4.633 38.209 1.00 53.78 316 MET A C 1
ATOM 2421 O O . MET A 1 316 ? -20.715 4.435 39.234 1.00 53.78 316 MET A O 1
ATOM 2425 N N . ARG A 1 317 ? -22.583 5.175 38.245 1.00 53.69 317 ARG A N 1
ATOM 2426 C CA . ARG A 1 317 ? -23.237 5.572 39.500 1.00 53.69 317 ARG A CA 1
ATOM 2427 C C . ARG A 1 317 ? -23.868 4.394 40.253 1.00 53.69 317 ARG A C 1
ATOM 2429 O O . ARG A 1 317 ? -24.098 4.514 41.449 1.00 53.69 317 ARG A O 1
ATOM 2436 N N . GLN A 1 318 ? -24.125 3.268 39.581 1.00 53.19 318 GLN A N 1
ATOM 2437 C CA . GLN A 1 318 ? -24.733 2.079 40.195 1.00 53.19 318 GLN A CA 1
ATOM 2438 C C . GLN A 1 318 ? -23.717 1.072 40.763 1.00 53.19 318 GLN A C 1
ATOM 2440 O O . GLN A 1 318 ? -24.106 0.209 41.538 1.00 53.19 318 GLN A O 1
ATOM 2445 N N . GLY A 1 319 ? -22.422 1.195 40.450 1.00 51.03 319 GLY A N 1
ATOM 2446 C CA . GLY A 1 319 ? -21.375 0.299 40.970 1.00 51.03 319 GLY A CA 1
ATOM 2447 C C . GLY A 1 319 ? -20.784 0.680 42.336 1.00 51.03 319 GLY A C 1
ATOM 2448 O O . GLY A 1 319 ? -19.826 0.051 42.764 1.00 51.03 319 GLY A O 1
ATOM 2449 N N . GLY A 1 320 ? -21.297 1.728 42.995 1.00 47.00 320 GLY A N 1
ATOM 2450 C CA . GLY A 1 320 ? -20.743 2.276 44.244 1.00 47.00 320 GLY A CA 1
ATOM 2451 C C . GLY A 1 320 ? -21.549 1.981 45.512 1.00 47.00 320 GLY A C 1
ATOM 2452 O O . GLY A 1 320 ? -21.276 2.583 46.545 1.00 47.00 320 GLY A O 1
ATOM 2453 N N . VAL A 1 321 ? -22.557 1.110 45.443 1.00 48.59 321 VAL A N 1
ATOM 2454 C CA . VAL A 1 321 ? -23.362 0.717 46.606 1.00 48.59 321 VAL A CA 1
ATOM 2455 C C . VAL A 1 321 ? -23.472 -0.801 46.615 1.00 48.59 321 VAL A C 1
ATOM 2457 O O . VAL A 1 321 ? -24.449 -1.325 46.102 1.00 48.59 321 VAL A O 1
ATOM 2460 N N . HIS A 1 322 ? -22.442 -1.485 47.114 1.00 46.19 322 HIS A N 1
ATOM 2461 C CA . HIS A 1 322 ? -22.509 -2.776 47.810 1.00 46.19 322 HIS A CA 1
ATOM 2462 C C . HIS A 1 322 ? -21.155 -3.091 48.447 1.00 46.19 322 HIS A C 1
ATOM 2464 O O . HIS A 1 322 ? -20.124 -2.866 47.775 1.00 46.19 322 HIS A O 1
#

InterPro domains:
  IPR049352 Rolling stone [PF21534] (88-263)

Organism: Diacronema lutheri (NCBI:txid2081491)

Radius of gyration: 26.28 Å; chains: 1; bounding box: 87×60×79 Å

pLDDT: mean 76.67, std 16.6, range [38.62, 98.12]

Secondary structure (DSSP, 8-state):
------PPP-------PPPPP-HHHHHHHHHHHT--TTHHHHHHHHHHT-GGGTS---TT--HHHHHH--SS-S-HHHHHHHHHHHHHHHHHHHHHHHHHH--STTTHHHHHTT-HHHHHHHHHHHHHHHHHHHHHHHHHTTTSPPPSS-----HHHHHHHHHHHHHHHHHHHHHHHHHGGGGS------TT--S--HHHHHHHHHHHH--PPPPGGGGHHHHHHHHHHHHHHHHHHHTT---TTS-S-SSGGG-TTSHHHHHHHHHHHIIIIIIIHHHHHHHHHHHHHHHHTSHHHHHHHHHHHHHH-TTHHHHHHHTT--

Foldseek 3Di:
DDDDDDDDDDDDDDDPDDDPDCVVVVVVVVLVPPDDPPPNPVVVLVVLPDCVVVQPQPPLDDLLCQLQAAPVDDDSVVLLVVLVVLLVVLVVVLVVQQVVQPPDPPTRVVQLLLDLVSVLSVLLNVLSVLSSVSSVVSVVCVPPDDDPDSDRDPVSSVVSLLSLLQNALSLVLVQVVLVVVPPDPDPPPPVPPPPRRSSNVSSVVVVNGGNDDDGLVSLVSNVVVLVVSLVVLVVCLVVCNAHPVSHSHPDPQCPPVPVVSNVVSSVCCSCVRRPVVSVVVNVVSVVVVVVCPDPVNVVVVVVVVPVPDPPPVVVVVVVPDD